Protein AF-A0A1D9P442-F1 (afdb_monomer)

pLDDT: mean 90.88, std 11.02, range [37.25, 98.62]

Sequence (278 aa):
MISTGAEDDERIRKHVDSRKDLGFDTIELKYRIEDLVDVIRKDENPPAFLVDSLTALLANEMFKVDESGNFYVEHEAAIRVREGLTSLIDECNKSGASIVFVSDGIYSDSIIYGEETIEYQRGLAKLEQLISKRADEVMEMTAGVKGNTEPLVDGGQAVNKILIFGGAFQGKRAFAKSEFNIEDKEIYSFTADDTEVPAGYRAYEHAERLVRNILSAEESFNLLKEAEIVIVDDITCGIVPMDATDRKAREETGRLMQMLGKDRSIYRVFCGEGVKIK

Foldseek 3Di:
DDDPDDVVVVVVVVVVVVCPPVPDDDDDDQEQLLVCLVVQVPDPAAEEEEAPALLRNLCSQAWDADPVRDTDGDLCSLVSVLVSVVNVLVSCVVSVHHYHYDDDQPFAALDDDDPSVVSSVLSSLVSLLSCVVSDPDDFDADPNDTDDPDADDDDDDDQQAAEEEEGPNLARVVCCCVVVVDDPVLEAEDDLPDQADDPDHQEYEQLLSNCLVVLALVSSCVRCVPRSYYYHRNNQPDDQDPDPSSNSSNVSSVVNCVSSVPRHFYWYGGSNDTDTPD

InterPro domains:
  IPR003203 Bifunctional adenosylcobalamin biosynthesis protein CobU/CobP [PF02283] (7-146)
  IPR003203 Bifunctional adenosylcobalamin biosynthesis protein CobU/CobP [PTHR34848] (6-146)
  IPR027417 P-loop containing nucleoside triphosphate hydrolase [G3DSA:3.40.50.300] (1-148)
  IPR027417 P-loop containing nucleoside triphosphate hydrolase [SSF52540] (5-145)

Nearest PDB structures (foldseek):
  7tm8-assembly1_A  TM=7.220E-01  e=3.033E-06  Klebsiella pneumoniae subsp. pneumoniae HS11286
  1c9k-assembly1_A  TM=6.929E-01  e=6.224E-05  Salmonella enterica subsp. enterica serovar Typhimurium
  1c9k-assembly1_C  TM=6.537E-01  e=7.409E-05  Salmonella enterica subsp. enterica serovar Typhimurium
  1cbu-assembly1_C  TM=6.721E-01  e=9.907E-05  Salmonella enterica subsp. enterica serovar Typhimurium
  1cbu-assembly1_B  TM=3.124E-01  e=1.353E-03  Salmonella enterica subsp. enterica serovar Typhimurium

Organism: NCBI:txid185008

Solvent-accessible surface area (backbone atoms only — not comparable to full-atom values): 15811 Å² total; per-residue (Å²): 118,81,66,90,45,74,69,44,48,52,51,50,48,54,54,54,62,73,41,71,85,72,83,65,89,85,79,94,72,53,59,68,67,36,63,53,42,62,55,59,73,70,46,94,59,63,53,77,46,78,46,84,36,54,55,44,36,50,46,48,49,24,57,41,62,52,100,86,68,49,76,47,75,40,86,60,28,51,59,53,52,45,53,22,48,50,53,30,53,53,47,24,71,72,61,64,30,48,78,43,81,38,70,75,92,85,36,21,35,56,70,88,69,56,70,71,56,50,49,47,52,46,33,50,29,50,45,42,30,55,46,45,78,71,46,97,73,70,77,53,76,53,98,92,38,80,45,92,61,75,68,79,75,92,81,79,76,93,65,82,26,39,37,38,34,25,35,54,68,17,34,58,68,61,41,48,29,68,77,66,73,50,55,75,88,33,47,42,72,54,44,89,82,36,79,75,77,80,83,91,46,49,29,40,29,40,47,46,34,36,23,52,63,64,61,33,27,68,62,49,38,71,67,47,69,81,45,35,31,39,31,33,53,37,32,69,79,45,67,83,50,90,49,69,66,48,40,46,19,32,52,27,36,52,48,28,52,58,60,57,53,72,81,25,38,30,30,43,22,53,44,44,46,69,38,76,80,80

Secondary structure (DSSP, 8-state):
----SHHHHHHHHHHHHTTTTTTPPP----S-GGGHHHHHHH-SS--EEEEE-HHHHHHHHHEEE-TTS-EEE-TTHHHHHHHHHHHHHHHHHHHT-EEEEE------------HHHHHHHHHHHHHHHHHHTT-S----EETTEE----PPPS-S---S-EEEEESTTSSHHHHHHHHHT--GGGEEE--TT--S--SS-SEEE-HHHHHHHH--HHHHHHHHTT-SEEEEE--SSSPPPSSHHHHHHHHHHHHHHHHHTTTSEEEEEETTEEEE--

Radius of gyration: 21.14 Å; Cα contacts (8 Å, |Δi|>4): 419; chains: 1; bounding box: 55×59×53 Å

Mean predicted aligned error: 5.76 Å

Structure (mmCIF, N/CA/C/O backbone):
data_AF-A0A1D9P442-F1
#
_entry.id   AF-A0A1D9P442-F1
#
loop_
_atom_site.group_PDB
_atom_site.id
_atom_site.type_symbol
_atom_site.label_atom_id
_atom_site.label_alt_id
_atom_site.label_comp_id
_atom_site.label_asym_id
_atom_site.label_entity_id
_atom_site.label_seq_id
_atom_site.pdbx_PDB_ins_code
_atom_site.Cartn_x
_atom_site.Cartn_y
_atom_site.Cartn_z
_atom_site.occupancy
_atom_site.B_iso_or_equiv
_atom_site.auth_seq_id
_atom_site.auth_comp_id
_atom_site.auth_asym_id
_atom_site.auth_atom_id
_atom_site.pdbx_PDB_model_num
ATOM 1 N N . MET A 1 1 ? -14.353 14.939 7.898 1.00 64.25 1 MET A N 1
ATOM 2 C CA . MET A 1 1 ? -13.507 15.913 7.161 1.00 64.25 1 MET A CA 1
ATOM 3 C C . MET A 1 1 ? -13.631 17.284 7.810 1.00 64.25 1 MET A C 1
ATOM 5 O O . MET A 1 1 ? -14.679 17.583 8.377 1.00 64.25 1 MET A O 1
ATOM 9 N N . ILE A 1 2 ? -12.582 18.102 7.772 1.00 72.88 2 ILE A N 1
ATOM 10 C CA . ILE A 1 2 ? -12.616 19.480 8.283 1.00 72.88 2 ILE A CA 1
ATOM 11 C C . ILE A 1 2 ? -12.858 20.429 7.124 1.00 72.88 2 ILE A C 1
ATOM 13 O O . ILE A 1 2 ? -12.201 20.316 6.098 1.00 72.88 2 ILE A O 1
ATOM 17 N N . SER A 1 3 ? -13.810 21.343 7.299 1.00 75.12 3 SER A N 1
ATOM 18 C CA . SER A 1 3 ? -14.062 22.371 6.302 1.00 75.12 3 SER A CA 1
ATOM 19 C C . SER A 1 3 ? -12.912 23.362 6.235 1.00 75.12 3 SER A C 1
ATOM 21 O O . SER A 1 3 ? -12.506 23.911 7.261 1.00 75.12 3 SER A O 1
ATOM 23 N N . THR A 1 4 ? -12.418 23.601 5.024 1.00 73.25 4 THR A N 1
ATOM 24 C CA . THR A 1 4 ? -11.473 24.679 4.712 1.00 73.25 4 THR A CA 1
ATOM 25 C C . THR A 1 4 ? -12.129 25.818 3.925 1.00 73.25 4 THR A C 1
ATOM 27 O O . THR A 1 4 ? -11.471 26.798 3.577 1.00 73.25 4 THR A O 1
ATOM 30 N N . GLY A 1 5 ? -13.442 25.735 3.676 1.00 76.44 5 GLY A N 1
ATOM 31 C CA . GLY A 1 5 ? -14.198 26.753 2.958 1.00 76.44 5 GLY A CA 1
ATOM 32 C C . GLY A 1 5 ? -15.588 26.287 2.527 1.00 76.44 5 GLY A C 1
ATOM 33 O O . GLY A 1 5 ? -16.014 25.166 2.792 1.00 76.44 5 GLY A O 1
ATOM 34 N N . ALA A 1 6 ? -16.289 27.156 1.797 1.00 78.94 6 ALA A N 1
ATOM 35 C CA . ALA A 1 6 ? -17.699 26.961 1.449 1.00 78.94 6 ALA A CA 1
ATOM 36 C C . ALA A 1 6 ? -17.986 25.687 0.626 1.00 78.94 6 ALA A C 1
ATOM 38 O O . ALA A 1 6 ? -19.079 25.129 0.713 1.00 78.94 6 ALA A O 1
ATOM 39 N N . GLU A 1 7 ? -17.024 25.221 -0.177 1.00 75.94 7 GLU A N 1
ATOM 40 C CA . GLU A 1 7 ? -17.155 23.964 -0.923 1.00 75.94 7 GLU A CA 1
ATOM 41 C C . GLU A 1 7 ? -17.162 22.749 0.015 1.00 75.94 7 GLU A C 1
ATOM 43 O O . GLU A 1 7 ? -18.015 21.868 -0.118 1.00 75.94 7 GLU A O 1
ATOM 48 N N . ASP A 1 8 ? -16.262 22.729 1.002 1.00 77.88 8 ASP A N 1
ATOM 49 C CA . ASP A 1 8 ? -16.217 21.667 2.002 1.00 77.88 8 ASP A CA 1
ATOM 50 C C . ASP A 1 8 ? -17.452 21.692 2.901 1.00 77.88 8 ASP A C 1
ATOM 52 O O . ASP A 1 8 ? -17.997 20.630 3.193 1.00 77.88 8 ASP A O 1
ATOM 56 N N . ASP A 1 9 ? -17.935 22.878 3.287 1.00 81.00 9 ASP A N 1
ATOM 57 C CA . ASP A 1 9 ? -19.168 23.030 4.071 1.00 81.00 9 ASP A CA 1
ATOM 58 C C . ASP A 1 9 ? -20.368 22.398 3.356 1.00 81.00 9 ASP A C 1
ATOM 60 O O . ASP A 1 9 ? -21.124 21.622 3.945 1.00 81.00 9 ASP A O 1
ATOM 64 N N . GLU A 1 10 ? -20.533 22.688 2.064 1.00 81.19 10 GLU A N 1
ATOM 65 C CA . GLU A 1 10 ? -21.627 22.141 1.262 1.00 81.19 10 GLU A CA 1
ATOM 66 C C . GLU A 1 10 ? -21.474 20.630 1.045 1.00 81.19 10 GLU A C 1
ATOM 68 O O . GLU A 1 10 ? -22.466 19.893 1.058 1.00 81.19 10 GLU A O 1
ATOM 73 N N . ARG A 1 11 ? -20.238 20.146 0.879 1.00 76.38 11 ARG A N 1
ATOM 74 C CA . ARG A 1 11 ? -19.942 18.711 0.792 1.00 76.38 11 ARG A CA 1
ATOM 75 C C . ARG A 1 11 ? -20.285 17.994 2.097 1.00 76.38 11 ARG A C 1
ATOM 77 O O . ARG A 1 11 ? -20.968 16.972 2.046 1.00 76.38 11 ARG A O 1
ATOM 84 N N . ILE A 1 12 ? -19.880 18.541 3.244 1.00 78.50 12 ILE A N 1
ATOM 85 C CA . ILE A 1 12 ? -20.203 18.006 4.574 1.00 78.50 12 ILE A CA 1
ATOM 86 C C . ILE A 1 12 ? -21.718 17.993 4.771 1.00 78.50 12 ILE A C 1
ATOM 88 O O . ILE A 1 12 ? -22.274 16.960 5.138 1.00 78.50 12 ILE A O 1
ATOM 92 N N . ARG A 1 13 ? -22.409 19.094 4.452 1.00 82.12 13 ARG A N 1
ATOM 93 C CA . ARG A 1 13 ? -23.868 19.188 4.586 1.00 82.12 13 ARG A CA 1
ATOM 94 C C . ARG A 1 13 ? -24.586 18.123 3.763 1.00 82.12 13 ARG A C 1
ATOM 96 O O . ARG A 1 13 ? -25.410 17.398 4.308 1.00 82.12 13 ARG A O 1
ATOM 103 N N . LYS A 1 14 ? -24.249 17.982 2.476 1.00 81.94 14 LYS A N 1
ATOM 104 C CA . LYS A 1 14 ? -24.822 16.935 1.609 1.00 81.94 14 LYS A CA 1
ATOM 105 C C . LYS A 1 14 ? -24.568 15.535 2.156 1.00 81.94 14 LYS A C 1
ATOM 107 O O . LYS A 1 14 ? -25.445 14.680 2.079 1.00 81.94 14 LYS A O 1
ATOM 112 N N . HIS A 1 15 ? -23.376 15.305 2.695 1.00 78.00 15 HIS A N 1
ATOM 113 C CA . HIS A 1 15 ? -22.998 14.016 3.250 1.00 78.00 15 HIS A CA 1
ATOM 114 C C . HIS A 1 15 ? -23.797 13.684 4.520 1.00 78.00 15 HIS A C 1
ATOM 116 O O . HIS A 1 15 ? -24.345 12.588 4.622 1.00 78.00 15 HIS A O 1
ATOM 122 N N . VAL A 1 16 ? -23.971 14.649 5.428 1.00 76.56 16 VAL A N 1
ATOM 123 C CA . VAL A 1 16 ? -24.838 14.513 6.611 1.00 76.56 16 VAL A CA 1
ATOM 124 C C . VAL A 1 16 ? -26.302 14.311 6.201 1.00 76.56 16 VAL A C 1
ATOM 126 O O . VAL A 1 16 ? -26.948 13.379 6.679 1.00 76.56 16 VAL A O 1
ATOM 129 N N . ASP A 1 17 ? -26.813 15.115 5.264 1.00 81.44 17 ASP A N 1
ATOM 130 C CA . ASP A 1 17 ? -28.193 15.010 4.771 1.00 81.44 17 ASP A CA 1
ATOM 131 C C . ASP A 1 17 ? -28.470 13.629 4.153 1.00 81.44 17 ASP A C 1
ATOM 133 O O . ASP A 1 17 ? -29.533 13.052 4.383 1.00 81.44 17 ASP A O 1
ATOM 137 N N . SER A 1 18 ? -27.500 13.055 3.430 1.00 79.25 18 SER A N 1
ATOM 138 C CA . SER A 1 18 ? -27.631 11.728 2.810 1.00 79.25 18 SER A CA 1
ATOM 139 C C . SER A 1 18 ? -27.751 10.569 3.809 1.00 79.25 18 SER A C 1
ATOM 141 O O . SER A 1 18 ? -28.165 9.476 3.425 1.00 79.25 18 SER A O 1
ATOM 143 N N . ARG A 1 19 ? -27.421 10.802 5.087 1.00 78.81 19 ARG A N 1
ATOM 144 C CA . ARG A 1 19 ? -27.433 9.793 6.158 1.00 78.81 19 ARG A CA 1
ATOM 145 C C . ARG A 1 19 ? -28.664 9.869 7.064 1.00 78.81 19 ARG A C 1
ATOM 147 O O . ARG A 1 19 ? -28.921 8.922 7.803 1.00 78.81 19 ARG A O 1
ATOM 154 N N . LYS A 1 20 ? -29.441 10.957 6.991 1.00 73.94 20 LYS A N 1
ATOM 155 C CA . LYS A 1 20 ? -30.521 11.289 7.939 1.00 73.94 20 LYS A CA 1
ATOM 156 C C . LYS A 1 20 ? -31.581 10.193 8.110 1.00 73.94 20 LYS A C 1
ATOM 158 O O . LYS A 1 20 ? -32.095 10.022 9.209 1.00 73.94 20 LYS A O 1
ATOM 163 N N . ASP A 1 21 ? -31.859 9.435 7.052 1.00 80.44 21 ASP A N 1
ATOM 164 C CA . ASP A 1 21 ? -32.903 8.402 7.039 1.00 80.44 21 ASP A CA 1
ATOM 165 C C . ASP A 1 21 ? -32.338 6.966 6.988 1.00 80.44 21 ASP A C 1
ATOM 167 O O . ASP A 1 21 ? -33.077 6.015 6.742 1.00 80.44 21 ASP A O 1
ATOM 171 N N . LEU A 1 22 ? -31.030 6.786 7.223 1.00 80.81 22 LEU A N 1
ATOM 172 C CA . LEU A 1 22 ? -30.373 5.469 7.191 1.00 80.81 22 LEU A CA 1
ATOM 173 C C . LEU A 1 22 ? -30.400 4.727 8.538 1.00 80.81 22 LEU A C 1
ATOM 175 O O . LEU A 1 22 ? -29.943 3.591 8.614 1.00 80.81 22 LEU A O 1
ATOM 179 N N . GLY A 1 23 ? -30.939 5.348 9.592 1.00 82.69 23 GLY A N 1
ATOM 180 C CA . GLY A 1 23 ? -31.045 4.734 10.921 1.00 82.69 23 GLY A CA 1
ATOM 181 C C . GLY A 1 23 ? -29.730 4.674 11.706 1.00 82.69 23 GLY A C 1
ATOM 182 O O . GLY A 1 23 ? -29.643 3.907 12.660 1.00 82.69 23 GLY A O 1
ATOM 183 N N . PHE A 1 24 ? -28.724 5.467 11.320 1.00 83.00 24 PHE A N 1
ATOM 184 C CA . PHE A 1 24 ? -27.467 5.613 12.057 1.00 83.00 24 PHE A CA 1
ATOM 185 C C . PHE A 1 24 ? -27.468 6.877 12.918 1.00 83.00 24 PHE A C 1
ATOM 187 O O . PHE A 1 24 ? -27.823 7.956 12.438 1.00 83.00 24 PHE A O 1
ATOM 194 N N . ASP A 1 25 ? -26.954 6.765 14.141 1.00 85.94 25 ASP A N 1
ATOM 195 C CA . ASP A 1 25 ? -26.491 7.926 14.897 1.00 85.94 25 ASP A CA 1
ATOM 196 C C . ASP A 1 25 ? -25.122 8.364 14.363 1.00 85.94 25 ASP A C 1
ATOM 198 O O . ASP A 1 25 ? -24.215 7.553 14.174 1.00 85.94 25 ASP A O 1
ATOM 202 N N . THR A 1 26 ? -24.964 9.660 14.082 1.00 85.12 26 THR A N 1
ATOM 203 C CA . THR A 1 26 ? -23.720 10.206 13.519 1.00 85.12 26 THR A CA 1
ATOM 204 C C . THR A 1 26 ? -22.878 10.865 14.607 1.00 85.12 26 THR A C 1
ATOM 206 O O . THR A 1 26 ? -23.342 11.777 15.291 1.00 85.12 26 THR A O 1
ATOM 209 N N . ILE A 1 27 ? -21.615 10.445 14.715 1.00 86.38 27 ILE A N 1
ATOM 210 C CA . ILE A 1 27 ? -20.596 11.074 15.561 1.00 86.38 27 ILE A CA 1
ATOM 211 C C . ILE A 1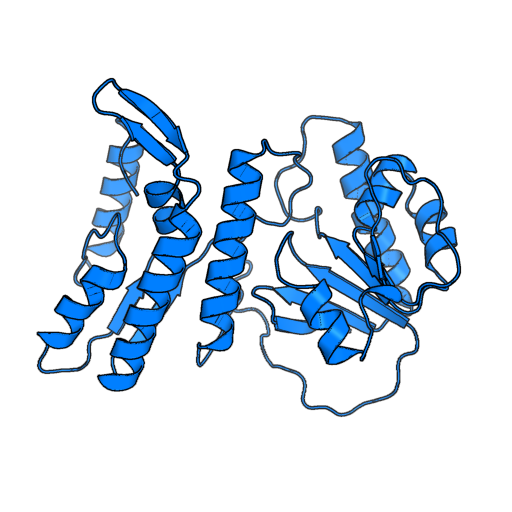 27 ? -19.545 11.706 14.645 1.00 86.38 27 ILE A C 1
ATOM 213 O O . ILE A 1 27 ? -18.811 11.009 13.948 1.00 86.38 27 ILE A O 1
ATOM 217 N N . GLU A 1 28 ? -19.457 13.035 14.650 1.00 86.88 28 GLU A N 1
ATOM 218 C CA . GLU A 1 28 ? -18.434 13.765 13.896 1.00 86.88 28 GLU A CA 1
ATOM 219 C C . GLU A 1 28 ? -17.105 13.762 14.660 1.00 86.88 28 GLU A C 1
ATOM 221 O O . GLU A 1 28 ? -16.840 14.635 15.491 1.00 86.88 28 GLU A O 1
ATOM 226 N N . LEU A 1 29 ? -16.259 12.774 14.367 1.00 88.94 29 LEU A N 1
ATOM 227 C CA . LEU A 1 29 ? -14.933 12.634 14.960 1.00 88.94 29 LEU A CA 1
ATOM 228 C C . LEU A 1 29 ? -13.842 12.967 13.936 1.00 88.94 29 LEU A C 1
ATOM 230 O O . LEU A 1 29 ? -13.600 12.233 12.981 1.00 88.94 29 LEU A O 1
ATOM 234 N N . LYS A 1 30 ? -13.180 14.108 14.131 1.00 90.06 30 LYS A N 1
ATOM 235 C CA . LYS A 1 30 ? -12.171 14.633 13.192 1.00 90.06 30 LYS A CA 1
ATOM 236 C C . LYS A 1 30 ? -10.751 14.167 13.496 1.00 90.06 30 LYS A C 1
ATOM 238 O O . LYS A 1 30 ? -9.937 14.094 12.579 1.00 90.06 30 LYS A O 1
ATOM 243 N N . TYR A 1 31 ? -10.481 13.906 14.768 1.00 94.00 31 TYR A N 1
ATOM 244 C CA . TYR A 1 31 ? -9.174 13.620 15.345 1.00 94.00 31 TYR A CA 1
ATOM 245 C C . TYR A 1 31 ? -9.343 12.581 16.449 1.00 94.00 31 TYR A C 1
ATOM 247 O O . TYR A 1 31 ? -10.466 12.379 16.911 1.00 94.00 31 TYR A O 1
ATOM 255 N N . ARG A 1 32 ? -8.231 12.016 16.920 1.00 95.81 32 ARG A N 1
ATOM 256 C CA . ARG A 1 32 ? -8.156 11.213 18.144 1.00 95.81 32 ARG A CA 1
ATOM 257 C C . ARG A 1 32 ? -9.175 10.084 18.148 1.00 95.81 32 ARG A C 1
ATOM 259 O O . ARG A 1 32 ? -10.115 10.053 18.936 1.00 95.81 32 ARG A O 1
ATOM 266 N N . ILE A 1 33 ? -8.986 9.151 17.220 1.00 96.06 33 ILE A N 1
ATOM 267 C CA . ILE A 1 33 ? -9.860 7.987 17.035 1.00 96.06 33 ILE A CA 1
ATOM 268 C C . ILE A 1 33 ? -10.050 7.169 18.324 1.00 96.06 33 ILE A C 1
ATOM 270 O O . ILE A 1 33 ? -11.086 6.531 18.506 1.00 96.06 33 ILE A O 1
ATOM 274 N N . GLU A 1 34 ? -9.091 7.235 19.250 1.00 95.56 34 GLU A N 1
ATOM 275 C CA . GLU A 1 34 ? -9.181 6.631 20.576 1.00 95.56 34 GLU A CA 1
ATOM 276 C C . GLU A 1 34 ? -10.291 7.209 21.463 1.00 95.56 34 GLU A C 1
ATOM 278 O O . GLU A 1 34 ? -10.718 6.531 22.392 1.00 95.56 34 GLU A O 1
ATOM 283 N N . ASP A 1 35 ? -10.819 8.402 21.180 1.00 94.88 35 ASP A N 1
ATOM 284 C CA . ASP A 1 35 ? -11.922 8.981 21.956 1.00 94.88 35 ASP A CA 1
ATOM 285 C C . ASP A 1 35 ? -13.223 8.144 21.812 1.00 94.88 35 ASP A C 1
ATOM 287 O O . ASP A 1 35 ? -14.104 8.209 22.673 1.00 94.88 35 ASP A O 1
ATOM 291 N N . LEU A 1 36 ? -13.330 7.272 20.793 1.00 93.38 36 LEU A N 1
ATOM 292 C CA . LEU A 1 36 ? -14.415 6.281 20.682 1.00 93.38 36 LEU A CA 1
ATOM 293 C C . LEU A 1 36 ? -14.354 5.179 21.751 1.00 93.38 36 LEU A C 1
ATOM 295 O O . LEU A 1 36 ? -15.379 4.565 22.046 1.00 93.38 36 LEU A O 1
ATOM 299 N N . VAL A 1 37 ? -13.198 4.946 22.379 1.00 94.88 37 VAL A N 1
ATOM 300 C CA . VAL A 1 37 ? -13.058 3.974 23.480 1.00 94.88 37 VAL A CA 1
ATOM 301 C C . VAL A 1 37 ? -13.987 4.339 24.638 1.00 94.88 37 VAL A C 1
ATOM 303 O O . VAL A 1 37 ? -14.656 3.474 25.205 1.00 94.88 37 VAL A O 1
ATOM 306 N N . ASP A 1 38 ? -14.079 5.626 24.971 1.00 91.94 38 ASP A N 1
ATOM 307 C CA . ASP A 1 38 ? -14.954 6.095 26.045 1.00 91.94 38 ASP A CA 1
ATOM 308 C C . ASP A 1 38 ? -16.435 6.038 25.662 1.00 91.94 38 ASP A C 1
ATOM 310 O O . ASP A 1 38 ? -17.284 5.937 26.549 1.00 91.94 38 ASP A O 1
ATOM 314 N N . VAL A 1 39 ? -16.756 6.091 24.365 1.00 90.50 39 VAL A N 1
ATOM 315 C CA . VAL A 1 39 ? -18.120 5.869 23.865 1.00 90.50 39 VAL A CA 1
ATOM 316 C C . VAL A 1 39 ? -18.508 4.406 24.071 1.00 90.50 39 VAL A C 1
ATOM 318 O O . VAL A 1 39 ? -19.531 4.145 24.696 1.00 90.50 39 VAL A O 1
ATOM 321 N N . ILE A 1 40 ? -17.652 3.463 23.656 1.00 91.44 40 ILE A N 1
ATOM 322 C CA . ILE A 1 40 ? -17.873 2.018 23.843 1.00 91.44 40 ILE A CA 1
ATOM 323 C C . ILE A 1 40 ? -18.096 1.675 25.317 1.00 91.44 40 ILE A C 1
ATOM 325 O O . ILE A 1 40 ? -19.026 0.954 25.658 1.00 91.44 40 ILE A O 1
ATOM 329 N N . ARG A 1 41 ? -17.263 2.216 26.212 1.00 91.94 41 ARG A N 1
ATOM 330 C CA . ARG A 1 41 ? -17.323 1.908 27.652 1.00 91.94 41 ARG A CA 1
ATOM 331 C C . ARG A 1 41 ? -18.581 2.402 28.358 1.00 91.94 41 ARG A C 1
ATOM 333 O O . ARG A 1 41 ? -18.856 1.947 29.467 1.00 91.94 41 ARG A O 1
ATOM 340 N N . LYS A 1 42 ? -19.279 3.383 27.785 1.00 88.75 42 LYS A N 1
ATOM 341 C CA . LYS A 1 42 ? -20.496 3.963 28.369 1.00 88.75 42 LYS A CA 1
ATOM 342 C C . LYS A 1 42 ? -21.763 3.252 27.916 1.00 88.75 42 LYS A C 1
ATOM 344 O O . LYS A 1 42 ? -22.806 3.502 28.515 1.00 88.75 42 LYS A O 1
ATOM 349 N N . ASP A 1 43 ? -21.684 2.422 26.883 1.00 84.00 43 ASP A N 1
ATOM 350 C CA . ASP A 1 43 ? -22.843 1.707 26.371 1.00 84.00 43 ASP A CA 1
ATOM 351 C C . ASP A 1 43 ? -23.073 0.410 27.157 1.00 84.00 43 ASP A C 1
ATOM 353 O O . ASP A 1 43 ? -22.140 -0.334 27.465 1.00 84.00 43 ASP A O 1
ATOM 357 N N . GLU A 1 44 ? -24.330 0.150 27.507 1.00 79.31 44 GLU A N 1
ATOM 358 C CA . GLU A 1 44 ? -24.728 -1.093 28.170 1.00 79.31 44 GLU A CA 1
ATOM 359 C C . GLU A 1 44 ? -24.808 -2.256 27.169 1.00 79.31 44 GLU A C 1
ATOM 361 O O . GLU A 1 44 ? -24.674 -3.415 27.569 1.00 79.31 44 GLU A O 1
ATOM 366 N N . ASN A 1 45 ? -24.997 -1.958 25.876 1.00 84.31 45 ASN A N 1
ATOM 367 C CA . ASN A 1 45 ? -25.007 -2.938 24.795 1.00 84.31 45 ASN A CA 1
ATOM 368 C C . ASN A 1 45 ? -23.835 -2.678 23.838 1.00 84.31 45 ASN A C 1
ATOM 370 O O . ASN A 1 45 ? -23.581 -1.524 23.506 1.00 84.31 45 ASN A O 1
ATOM 374 N N . PRO A 1 46 ? -23.136 -3.714 23.340 1.00 82.50 46 PRO A N 1
ATOM 375 C CA . PRO A 1 46 ? -22.011 -3.503 22.436 1.00 82.50 46 PRO A CA 1
ATOM 376 C C . PRO A 1 46 ? -22.454 -2.789 21.143 1.00 82.50 46 PRO A C 1
ATOM 378 O O . PRO A 1 46 ? -23.270 -3.345 20.399 1.00 82.50 46 PRO A O 1
ATOM 381 N N . PRO A 1 47 ? -21.949 -1.575 20.855 1.00 87.12 47 PRO A N 1
ATOM 382 C CA . PRO A 1 47 ? -22.348 -0.819 19.672 1.00 87.12 47 PRO A CA 1
ATOM 383 C C . PRO A 1 47 ? -21.713 -1.380 18.391 1.00 87.12 47 PRO A C 1
ATOM 385 O O . PRO A 1 47 ? -20.758 -2.161 18.425 1.00 87.12 47 PRO A O 1
ATOM 388 N N . ALA A 1 48 ? -22.220 -0.932 17.241 1.00 91.38 48 ALA A N 1
ATOM 389 C CA . ALA A 1 48 ? -21.595 -1.143 15.940 1.00 91.38 48 ALA A CA 1
ATOM 390 C C . ALA A 1 48 ? -21.185 0.204 15.328 1.00 91.38 48 ALA A C 1
ATOM 392 O O . ALA A 1 48 ? -22.014 1.107 15.214 1.00 91.38 48 ALA A O 1
ATOM 393 N N . PHE A 1 49 ? -19.923 0.333 14.913 1.00 93.00 49 PHE A N 1
ATOM 394 C CA . PHE A 1 49 ? -19.389 1.543 14.287 1.00 93.00 49 PHE A CA 1
ATOM 395 C C . PHE A 1 49 ? -19.062 1.337 12.812 1.00 93.00 49 PHE A C 1
ATOM 397 O O . PHE A 1 49 ? -18.512 0.311 12.414 1.00 93.00 49 PHE A O 1
ATOM 404 N N . LEU A 1 50 ? -19.315 2.380 12.025 1.00 93.75 50 LEU A N 1
ATOM 405 C CA . LEU A 1 50 ? -18.778 2.557 10.683 1.00 93.75 50 LEU A CA 1
ATOM 406 C C . LEU A 1 50 ? -17.878 3.796 10.690 1.00 93.75 50 LEU A C 1
ATOM 408 O O . LEU A 1 50 ? -18.365 4.921 10.790 1.00 93.75 50 LEU A O 1
ATOM 412 N N . VAL A 1 51 ? -16.567 3.588 10.606 1.00 94.50 51 VAL A N 1
ATOM 413 C CA . VAL A 1 51 ? -15.572 4.662 10.543 1.00 94.50 51 VAL A CA 1
ATOM 414 C C . VAL A 1 51 ? -15.327 5.018 9.080 1.00 94.50 51 VAL A C 1
ATOM 416 O O . VAL A 1 51 ? -14.647 4.292 8.356 1.00 94.50 51 VAL A O 1
ATOM 419 N N . ASP A 1 52 ? -15.881 6.154 8.664 1.00 91.94 52 ASP A N 1
ATOM 420 C CA . ASP A 1 52 ? -15.797 6.696 7.306 1.00 91.94 52 ASP A CA 1
ATOM 421 C C . ASP A 1 52 ? -15.154 8.102 7.341 1.00 91.94 52 ASP A C 1
ATOM 423 O O . ASP A 1 52 ? -15.795 9.073 7.750 1.00 91.94 52 ASP A O 1
ATOM 427 N N . SER A 1 53 ? -13.867 8.263 7.008 1.00 94.44 53 SER A N 1
ATOM 428 C CA . SER A 1 53 ? -12.903 7.253 6.524 1.00 94.44 53 SER A CA 1
ATOM 429 C C . SER A 1 53 ? -11.522 7.401 7.171 1.00 94.44 53 SER A C 1
ATOM 431 O O . SER A 1 53 ? -11.187 8.453 7.726 1.00 94.44 53 SER A O 1
ATOM 433 N N . LEU A 1 54 ? -10.685 6.362 7.073 1.00 97.31 54 LEU A N 1
ATOM 434 C CA . LEU A 1 54 ? -9.278 6.403 7.501 1.00 97.31 54 LEU A CA 1
ATOM 435 C C . LEU A 1 54 ? -8.474 7.459 6.738 1.00 97.31 54 LEU A C 1
ATOM 437 O O . LEU A 1 54 ? -7.632 8.139 7.322 1.00 97.31 54 LEU A O 1
ATOM 441 N N . THR A 1 55 ? -8.769 7.619 5.450 1.00 96.00 55 THR A N 1
ATOM 442 C CA . THR A 1 55 ? -8.192 8.635 4.566 1.00 96.00 55 THR A CA 1
ATOM 443 C C . THR A 1 55 ? -8.460 10.030 5.139 1.00 96.00 55 THR A C 1
ATOM 445 O O . THR A 1 55 ? -7.535 10.799 5.398 1.00 96.00 55 THR A O 1
ATOM 448 N N . ALA A 1 56 ? -9.719 10.339 5.464 1.00 95.00 56 ALA A N 1
ATOM 449 C CA . ALA A 1 56 ? -10.069 11.620 6.071 1.00 95.00 56 ALA A CA 1
ATOM 450 C C . ALA A 1 56 ? -9.495 11.785 7.489 1.00 95.00 56 ALA A C 1
ATOM 452 O O . ALA A 1 56 ? -9.082 12.888 7.847 1.00 95.00 56 ALA A O 1
ATOM 453 N N . LEU A 1 57 ? -9.472 10.720 8.296 1.00 97.31 57 LEU A N 1
ATOM 454 C CA . LEU A 1 57 ? -8.918 10.743 9.651 1.00 97.31 57 LEU A CA 1
ATOM 455 C C . LEU A 1 57 ? -7.429 11.104 9.632 1.00 97.31 57 LEU A C 1
ATOM 457 O O . LEU A 1 57 ? -7.022 12.061 10.291 1.00 97.31 57 LEU A O 1
ATOM 461 N N . LEU A 1 58 ? -6.622 10.376 8.856 1.00 98.12 58 LEU A N 1
ATOM 462 C CA . LEU A 1 58 ? -5.187 10.629 8.796 1.00 98.12 58 LEU A CA 1
ATOM 463 C C . LEU A 1 58 ? -4.883 11.987 8.157 1.00 98.12 58 LEU A C 1
ATOM 465 O O . LEU A 1 58 ? -3.995 12.685 8.639 1.00 98.12 58 LEU A O 1
ATOM 469 N N . ALA A 1 59 ? -5.632 12.394 7.127 1.00 96.62 59 ALA A N 1
ATOM 470 C CA . ALA A 1 59 ? -5.444 13.700 6.504 1.00 96.62 59 ALA A CA 1
ATOM 471 C C . ALA A 1 59 ? -5.659 14.839 7.510 1.00 96.62 59 ALA A C 1
ATOM 473 O O . ALA A 1 59 ? -4.824 15.736 7.592 1.00 96.62 59 ALA A O 1
ATOM 474 N N . ASN A 1 60 ? -6.722 14.776 8.324 1.00 95.81 60 ASN A N 1
ATOM 475 C CA . ASN A 1 60 ? -6.949 15.776 9.370 1.00 95.81 60 ASN A CA 1
ATOM 476 C C . ASN A 1 60 ? -5.807 15.761 10.399 1.00 95.81 60 ASN A C 1
ATOM 478 O O . ASN A 1 60 ? -5.376 16.809 10.874 1.00 95.81 60 ASN A O 1
ATOM 482 N N . GLU A 1 61 ? -5.321 14.582 10.785 1.00 97.44 61 GLU A N 1
ATOM 483 C CA . GLU A 1 61 ? -4.276 14.471 11.804 1.00 97.44 61 GLU A CA 1
ATOM 484 C C . GLU A 1 61 ? -2.907 14.947 11.334 1.00 97.44 61 GLU A C 1
ATOM 486 O O . GLU A 1 61 ? -2.140 15.466 12.146 1.00 97.44 61 GLU A O 1
ATOM 491 N N . MET A 1 62 ? -2.623 14.797 10.044 1.00 97.62 62 MET A N 1
ATOM 492 C CA . MET A 1 62 ? -1.339 15.120 9.442 1.00 97.62 62 MET A CA 1
ATOM 493 C C . MET A 1 62 ? -1.269 16.556 8.921 1.00 97.62 62 MET A C 1
ATOM 495 O O . MET A 1 62 ? -0.268 17.227 9.144 1.00 97.62 62 MET A O 1
ATOM 499 N N . PHE A 1 63 ? -2.304 17.047 8.241 1.00 95.62 63 PHE A N 1
ATOM 500 C CA . PHE A 1 63 ? -2.295 18.377 7.630 1.00 95.62 63 PHE A CA 1
ATOM 501 C C . PHE A 1 63 ? -3.037 19.366 8.525 1.00 95.62 63 PHE A C 1
ATOM 503 O O . PHE A 1 63 ? -4.268 19.364 8.598 1.00 95.62 63 PHE A O 1
ATOM 510 N N . LYS A 1 64 ? -2.280 20.210 9.227 1.00 93.44 64 LYS A N 1
ATOM 511 C CA . LYS A 1 64 ? -2.805 21.140 10.232 1.00 93.44 64 LYS A CA 1
ATOM 512 C C . LYS A 1 64 ? -2.584 22.585 9.805 1.00 93.44 64 LYS A C 1
ATOM 514 O O . LYS A 1 64 ? -1.788 22.891 8.919 1.00 93.44 64 LYS A O 1
ATOM 519 N N . VAL A 1 65 ? -3.308 23.470 10.479 1.00 91.06 65 VAL A N 1
ATOM 520 C CA . VAL A 1 65 ? -3.176 24.918 10.356 1.00 91.06 65 VAL A CA 1
ATOM 521 C C . VAL A 1 65 ? -2.894 25.469 11.749 1.00 91.06 65 VAL A C 1
ATOM 523 O O . VAL A 1 65 ? -3.599 25.117 12.697 1.00 91.06 65 VAL A O 1
ATOM 526 N N . ASP A 1 66 ? -1.844 26.275 11.886 1.00 91.31 66 ASP A N 1
ATOM 527 C CA . ASP A 1 66 ? -1.506 26.927 13.152 1.00 91.31 66 ASP A CA 1
ATOM 528 C C . ASP A 1 66 ? -2.469 28.090 13.478 1.00 91.31 66 ASP A C 1
ATOM 530 O O . ASP A 1 66 ? -3.326 28.471 12.679 1.00 91.31 66 ASP A O 1
ATOM 534 N N . GLU A 1 67 ? -2.329 28.694 14.662 1.00 91.38 67 GLU A N 1
ATOM 535 C CA . GLU A 1 67 ? -3.165 29.833 15.083 1.00 91.38 67 GLU A CA 1
ATOM 536 C C . GLU A 1 67 ? -3.041 31.060 14.159 1.00 91.38 67 GLU A C 1
ATOM 538 O O . GLU A 1 67 ? -3.917 31.925 14.151 1.00 91.38 67 GLU A O 1
ATOM 543 N N . SER A 1 68 ? -1.959 31.144 13.382 1.00 92.06 68 SER A N 1
ATOM 544 C CA . SER A 1 68 ? -1.695 32.217 12.420 1.00 92.06 68 SER A CA 1
ATOM 545 C C . SER A 1 68 ? -2.219 31.903 11.014 1.00 92.06 68 SER A C 1
ATOM 547 O O . SER A 1 68 ? -2.084 32.739 10.120 1.00 92.06 68 SER A O 1
ATOM 549 N N . GLY A 1 69 ? -2.834 30.737 10.803 1.00 90.44 69 GLY A N 1
ATOM 550 C CA . GLY A 1 69 ? -3.352 30.322 9.503 1.00 90.44 69 GLY A CA 1
ATOM 551 C C . GLY A 1 69 ? -2.316 29.655 8.593 1.00 90.44 69 GLY A C 1
ATOM 552 O O . GLY A 1 69 ? -2.612 29.437 7.418 1.00 90.44 69 GLY A O 1
ATOM 553 N N . ASN A 1 70 ? -1.118 29.330 9.087 1.00 92.12 70 ASN A N 1
ATOM 554 C CA . ASN A 1 70 ? -0.092 28.673 8.279 1.00 92.12 70 ASN A CA 1
ATOM 555 C C . ASN A 1 70 ? -0.278 27.158 8.287 1.00 92.12 70 ASN A C 1
ATOM 557 O O . ASN A 1 70 ? -0.453 26.543 9.340 1.00 92.12 70 ASN A O 1
ATOM 561 N N . PHE A 1 71 ? -0.176 26.555 7.105 1.00 92.81 71 PHE A N 1
ATOM 562 C CA . PHE A 1 71 ? -0.177 25.106 6.957 1.00 92.81 71 PHE A CA 1
ATOM 563 C C . PHE A 1 71 ? 1.129 24.500 7.457 1.00 92.81 71 PHE A C 1
ATOM 565 O O . PHE A 1 71 ? 2.213 25.007 7.160 1.00 92.81 71 PHE A O 1
ATOM 572 N N . TYR A 1 72 ? 1.018 23.379 8.158 1.00 94.50 72 TYR A N 1
ATOM 573 C CA . TYR A 1 72 ? 2.163 22.571 8.545 1.00 94.50 72 TYR A CA 1
ATOM 574 C C . TYR A 1 72 ? 1.799 21.083 8.592 1.00 94.50 72 TYR A C 1
ATOM 576 O O . TYR A 1 72 ? 0.623 20.709 8.660 1.00 94.50 72 TYR A O 1
ATOM 584 N N . VAL A 1 73 ? 2.827 20.236 8.524 1.00 96.56 73 VAL A N 1
ATOM 585 C CA . VAL A 1 73 ? 2.694 18.778 8.554 1.00 96.56 73 VAL A CA 1
ATOM 586 C C . VAL A 1 73 ? 3.067 18.246 9.932 1.00 96.56 73 VAL A C 1
ATOM 588 O O . VAL A 1 73 ? 4.146 18.511 10.457 1.00 96.56 73 VAL A O 1
ATOM 591 N N . GLU A 1 74 ? 2.166 17.469 10.513 1.00 97.31 74 GLU A N 1
ATOM 592 C CA . GLU A 1 74 ? 2.387 16.687 11.723 1.00 97.31 74 GLU A CA 1
ATOM 593 C C . GLU A 1 74 ? 2.984 15.322 11.364 1.00 97.31 74 GLU A C 1
ATOM 595 O O . GLU A 1 74 ? 2.261 14.343 11.178 1.00 97.31 74 GLU A O 1
ATOM 600 N N . HIS A 1 75 ? 4.312 15.239 11.292 1.00 97.06 75 HIS A N 1
ATOM 601 C CA . HIS A 1 75 ? 5.021 14.026 10.851 1.00 97.06 75 HIS A CA 1
ATOM 602 C C . HIS A 1 75 ? 4.760 12.784 11.733 1.00 97.06 75 HIS A C 1
ATOM 604 O O . HIS A 1 75 ? 4.774 11.642 11.279 1.00 97.06 75 HIS A O 1
ATOM 610 N N . GLU A 1 76 ? 4.424 12.988 13.010 1.00 97.25 76 GLU A N 1
ATOM 611 C CA . GLU A 1 76 ? 4.100 11.898 13.944 1.00 97.25 76 GLU A CA 1
ATOM 612 C C . GLU A 1 76 ? 2.612 11.493 13.917 1.00 97.25 76 GLU A C 1
ATOM 614 O O . GLU A 1 76 ? 2.190 10.597 14.655 1.00 97.25 76 GLU A O 1
ATOM 619 N N . ALA A 1 77 ? 1.786 12.122 13.072 1.00 98.06 77 ALA A N 1
ATOM 620 C CA . ALA A 1 77 ? 0.345 11.873 13.013 1.00 98.06 77 ALA A CA 1
ATOM 621 C C . ALA A 1 77 ? 0.011 10.401 12.752 1.00 98.06 77 ALA A C 1
ATOM 623 O O . ALA A 1 77 ? -0.792 9.814 13.475 1.00 98.06 77 ALA A O 1
ATOM 624 N N . ALA A 1 78 ? 0.663 9.774 11.770 1.00 98.19 78 ALA A N 1
ATOM 625 C CA . ALA A 1 78 ? 0.410 8.372 11.442 1.00 98.19 78 ALA A CA 1
ATOM 626 C C . ALA A 1 78 ? 0.735 7.429 12.613 1.00 98.19 78 ALA A C 1
ATOM 628 O O . ALA A 1 78 ? 0.046 6.429 12.809 1.00 98.19 78 ALA A O 1
ATOM 629 N N . ILE A 1 79 ? 1.756 7.743 13.415 1.00 98.25 79 ILE A N 1
ATOM 630 C CA . ILE A 1 79 ? 2.122 6.949 14.594 1.00 98.25 79 ILE A CA 1
ATOM 631 C C . ILE A 1 79 ? 1.051 7.088 15.678 1.00 98.25 79 ILE A C 1
ATOM 633 O O . ILE A 1 79 ? 0.569 6.067 16.170 1.00 98.25 79 ILE A O 1
ATOM 637 N N . ARG A 1 80 ? 0.609 8.316 15.977 1.00 98.25 80 ARG A N 1
ATOM 638 C CA . ARG A 1 80 ? -0.467 8.568 16.952 1.00 98.25 80 ARG A CA 1
ATOM 639 C C . ARG A 1 80 ? -1.779 7.900 16.543 1.00 98.25 80 ARG A C 1
ATOM 641 O O . ARG A 1 80 ? -2.394 7.205 17.347 1.00 98.25 80 ARG A O 1
ATOM 648 N N . VAL A 1 81 ? -2.180 8.030 15.276 1.00 98.56 81 VAL A N 1
ATOM 649 C CA . VAL A 1 81 ? -3.404 7.389 14.761 1.00 98.56 81 VAL A CA 1
ATOM 650 C C . VAL A 1 81 ? -3.307 5.869 14.870 1.00 98.56 81 VAL A C 1
ATOM 652 O O . VAL A 1 81 ? -4.271 5.219 15.263 1.00 98.56 81 VAL A O 1
ATOM 655 N N . ARG A 1 82 ? -2.141 5.284 14.585 1.00 98.50 82 ARG A N 1
ATOM 656 C CA . ARG A 1 82 ? -1.910 3.843 14.742 1.00 98.50 82 ARG A CA 1
ATOM 657 C C . ARG A 1 82 ? -2.106 3.377 16.191 1.00 98.50 82 ARG A C 1
ATOM 659 O O . ARG A 1 82 ? -2.697 2.320 16.414 1.00 98.50 82 ARG A O 1
ATOM 666 N N . GLU A 1 83 ? -1.615 4.136 17.167 1.00 98.44 83 GLU A N 1
ATOM 667 C CA . GLU A 1 83 ? -1.790 3.842 18.599 1.00 98.44 83 GLU A CA 1
ATOM 668 C C . GLU A 1 83 ? -3.257 3.960 19.026 1.00 98.44 83 GLU A C 1
ATOM 670 O O . GLU A 1 83 ? -3.776 3.087 19.731 1.00 98.44 83 GLU A O 1
ATOM 675 N N . GLY A 1 84 ? -3.950 4.987 18.529 1.00 98.31 84 GLY A N 1
ATOM 676 C CA . GLY A 1 84 ? -5.373 5.175 18.781 1.00 98.31 84 GLY A CA 1
ATOM 677 C C . GLY A 1 84 ? -6.234 4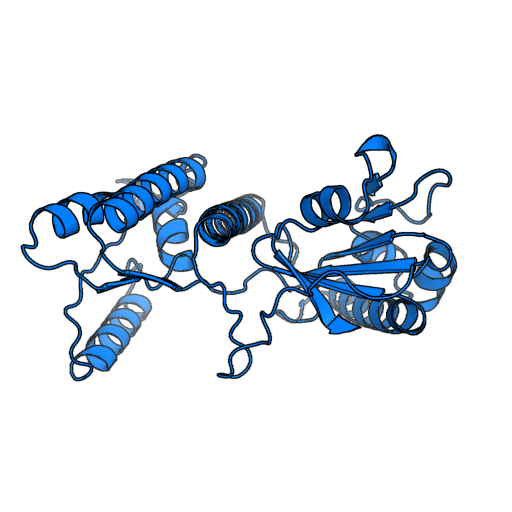.062 18.181 1.00 98.31 84 GLY A C 1
ATOM 678 O O . GLY A 1 84 ? -7.075 3.494 18.875 1.00 98.31 84 GLY A O 1
ATOM 679 N N . LEU A 1 85 ? -5.966 3.666 16.931 1.00 98.38 85 LEU A N 1
ATOM 680 C CA . LEU A 1 85 ? -6.615 2.521 16.281 1.00 98.38 85 LEU A CA 1
ATOM 681 C C . LEU A 1 85 ? -6.359 1.222 17.044 1.00 98.38 85 LEU A C 1
ATOM 683 O O . LEU A 1 85 ? -7.277 0.433 17.235 1.00 98.38 85 LEU A O 1
ATOM 687 N N . THR A 1 86 ? -5.129 1.005 17.516 1.00 98.38 86 THR A N 1
ATOM 688 C CA . THR A 1 86 ? -4.788 -0.179 18.321 1.00 98.38 86 THR A CA 1
ATOM 689 C C . THR A 1 86 ? -5.650 -0.242 19.580 1.00 98.38 86 THR A C 1
ATOM 691 O O . THR A 1 86 ? -6.286 -1.265 19.825 1.00 98.38 86 THR A O 1
ATOM 694 N N . SER A 1 87 ? -5.732 0.869 20.318 1.00 98.19 87 SER A N 1
ATOM 695 C CA . SER A 1 87 ? -6.541 0.977 21.538 1.00 98.19 87 SER A CA 1
ATOM 696 C C . SER A 1 87 ? -8.034 0.779 21.265 1.00 98.19 87 SER A C 1
ATOM 698 O O . SER A 1 87 ? -8.726 0.117 22.037 1.00 98.19 87 SER A O 1
ATOM 700 N N . LEU A 1 88 ? -8.534 1.323 20.152 1.00 97.50 88 LEU A N 1
ATOM 701 C CA . LEU A 1 88 ? -9.930 1.179 19.753 1.00 97.50 88 LEU A CA 1
ATOM 702 C C . LEU A 1 88 ? -10.280 -0.272 19.404 1.00 97.50 88 LEU A C 1
ATOM 704 O O . LEU A 1 88 ? -11.285 -0.788 19.888 1.00 97.50 88 LEU A O 1
ATOM 708 N N . ILE A 1 89 ? -9.446 -0.945 18.606 1.00 97.50 89 ILE A N 1
ATOM 709 C CA . ILE A 1 89 ? -9.662 -2.353 18.239 1.00 97.50 89 ILE A CA 1
ATOM 710 C C . ILE A 1 89 ? -9.561 -3.246 19.486 1.00 97.50 89 ILE A C 1
ATOM 712 O O . ILE A 1 89 ? -10.360 -4.167 19.643 1.00 97.50 89 ILE A O 1
ATOM 716 N N . ASP A 1 90 ? -8.630 -2.963 20.406 1.00 97.25 90 ASP A N 1
ATOM 717 C CA . ASP A 1 90 ? -8.533 -3.676 21.689 1.00 97.25 90 ASP A CA 1
ATOM 718 C C . ASP A 1 90 ? -9.829 -3.560 22.507 1.00 97.25 90 ASP A C 1
ATOM 720 O O . ASP A 1 90 ? -10.322 -4.562 23.034 1.00 97.25 90 ASP A O 1
ATOM 724 N N . GLU A 1 91 ? -10.409 -2.359 22.604 1.00 96.81 91 GLU A N 1
ATOM 725 C CA . GLU A 1 91 ? -11.666 -2.159 23.330 1.00 96.81 91 GLU A CA 1
ATOM 726 C C . GLU A 1 91 ? -12.854 -2.814 22.611 1.00 96.81 91 GLU A C 1
ATOM 728 O O . GLU A 1 91 ? -13.706 -3.400 23.280 1.00 96.81 91 GLU A O 1
ATOM 733 N N . CYS A 1 92 ? -12.901 -2.800 21.274 1.00 96.00 92 CYS A N 1
ATOM 734 C CA . CYS A 1 92 ? -13.932 -3.517 20.513 1.00 96.00 92 CYS A CA 1
ATOM 735 C C . CYS A 1 92 ? -13.889 -5.021 20.816 1.00 96.00 92 CYS A C 1
ATOM 737 O O . CYS A 1 92 ? -14.894 -5.600 21.230 1.00 96.00 92 CYS A O 1
ATOM 739 N N . ASN A 1 93 ? -12.700 -5.626 20.750 1.00 94.38 93 ASN A N 1
ATOM 740 C CA . ASN A 1 93 ? -12.500 -7.046 21.049 1.00 94.38 93 ASN A CA 1
ATOM 741 C C . ASN A 1 93 ? -12.896 -7.407 22.488 1.00 94.38 93 ASN A C 1
ATOM 743 O O . ASN A 1 93 ? -13.416 -8.492 22.743 1.00 94.38 93 ASN A O 1
ATOM 747 N N . LYS A 1 94 ? -12.644 -6.507 23.443 1.00 94.88 94 LYS A N 1
ATOM 748 C CA . LYS A 1 94 ? -12.971 -6.710 24.859 1.00 94.88 94 LYS A CA 1
ATOM 749 C C . LYS A 1 94 ? -14.467 -6.566 25.153 1.00 94.88 94 LYS A C 1
ATOM 751 O O . LYS A 1 94 ? -14.996 -7.313 25.973 1.00 94.88 94 LYS A O 1
ATOM 756 N N . SER A 1 95 ? -15.118 -5.577 24.549 1.00 94.12 95 SER A N 1
ATOM 757 C CA . SER A 1 95 ? -16.525 -5.232 24.797 1.00 94.12 95 SER A CA 1
ATOM 758 C C . SER A 1 95 ? -17.508 -6.032 23.939 1.00 94.12 95 SER A C 1
ATOM 760 O O . SER A 1 95 ? -18.685 -6.109 24.280 1.00 94.12 95 SER A O 1
ATOM 762 N N . GLY A 1 96 ? -17.041 -6.631 22.841 1.00 93.69 96 GLY A N 1
ATOM 763 C CA . GLY A 1 96 ? -17.891 -7.248 21.823 1.00 93.69 96 GLY A CA 1
ATOM 764 C C . GLY A 1 96 ? -18.484 -6.242 20.832 1.00 93.69 96 GLY A C 1
ATOM 765 O O . GLY A 1 96 ? -19.391 -6.603 20.082 1.00 93.69 96 GLY A O 1
ATOM 766 N N . ALA A 1 97 ? -18.017 -4.987 20.836 1.00 95.19 97 ALA A N 1
ATOM 767 C CA . ALA A 1 97 ? -18.439 -3.991 19.859 1.00 95.19 97 ALA A CA 1
ATOM 768 C C . ALA A 1 97 ? -17.936 -4.370 18.459 1.00 95.19 97 ALA A C 1
ATOM 770 O O . ALA A 1 97 ? -16.826 -4.880 18.299 1.00 95.19 97 ALA A O 1
ATOM 771 N N . SER A 1 98 ? -18.748 -4.101 17.441 1.00 94.94 98 SER A N 1
ATOM 772 C CA . SER A 1 98 ? -18.373 -4.319 16.040 1.00 94.94 98 SER A CA 1
ATOM 773 C C . SER A 1 98 ? -17.864 -3.023 15.420 1.00 94.94 98 SER A C 1
ATOM 775 O O . SER A 1 98 ? -18.393 -1.946 15.696 1.00 94.94 98 SER A O 1
ATOM 777 N N . ILE A 1 99 ? -16.861 -3.105 14.549 1.00 96.12 99 ILE A N 1
ATOM 778 C CA . ILE A 1 99 ? -16.316 -1.928 13.872 1.00 96.12 99 ILE A CA 1
ATOM 779 C C . ILE A 1 99 ? -15.952 -2.239 12.423 1.00 96.12 99 ILE A C 1
ATOM 781 O O . ILE A 1 99 ? -15.321 -3.249 12.128 1.00 96.12 99 ILE A O 1
ATOM 785 N N . VAL A 1 100 ? -16.349 -1.344 11.522 1.00 96.50 100 VAL A N 1
ATOM 786 C CA . VAL A 1 100 ? -15.998 -1.371 10.101 1.00 96.50 100 VAL A CA 1
ATOM 787 C C . VAL A 1 100 ? -15.200 -0.114 9.782 1.00 96.50 100 VAL A C 1
ATOM 789 O O . VAL A 1 100 ? -15.655 0.994 10.063 1.00 96.50 100 VAL A O 1
ATOM 792 N N . PHE A 1 101 ? -14.027 -0.277 9.174 1.00 97.31 101 PHE A N 1
ATOM 793 C CA . PHE A 1 101 ? -13.203 0.831 8.695 1.00 97.31 101 PHE A CA 1
ATOM 794 C C . PHE A 1 101 ? -13.312 0.956 7.176 1.00 97.31 101 PHE A C 1
ATOM 796 O O . PHE A 1 101 ? -13.128 -0.025 6.457 1.00 97.31 101 PHE A O 1
ATOM 803 N N . VAL A 1 102 ? -13.571 2.169 6.690 1.00 96.44 102 VAL A N 1
ATOM 804 C CA . VAL A 1 102 ? -13.560 2.507 5.262 1.00 96.44 102 VAL A CA 1
ATOM 805 C C . VAL A 1 102 ? -12.277 3.273 4.946 1.00 96.44 102 VAL A C 1
ATOM 807 O O . VAL A 1 102 ? -11.907 4.198 5.672 1.00 96.44 102 VAL A O 1
ATOM 810 N N . SER A 1 103 ? -11.594 2.891 3.868 1.00 96.06 103 SER A N 1
ATOM 811 C CA . SER A 1 103 ? -10.400 3.572 3.357 1.00 96.06 103 SER A CA 1
ATOM 812 C C . SER A 1 103 ? -10.440 3.646 1.835 1.00 96.06 103 SER A C 1
ATOM 814 O O . SER A 1 103 ? -10.945 2.732 1.178 1.00 96.06 103 SER A O 1
ATOM 816 N N . ASP A 1 104 ? -9.904 4.729 1.283 1.00 93.19 104 ASP A N 1
ATOM 817 C CA . ASP A 1 104 ? -9.825 4.967 -0.154 1.00 93.19 104 ASP A CA 1
ATOM 818 C C . ASP A 1 104 ? -8.508 4.433 -0.748 1.00 93.19 104 ASP A C 1
ATOM 820 O O . ASP A 1 104 ? -7.416 4.717 -0.253 1.00 93.19 104 ASP A O 1
ATOM 824 N N . GLY A 1 105 ? -8.593 3.715 -1.875 1.00 87.75 105 GLY A N 1
ATOM 825 C CA . GLY A 1 105 ? -7.430 3.189 -2.599 1.00 87.75 105 GLY A CA 1
ATOM 826 C C . GLY A 1 105 ? -6.689 4.259 -3.408 1.00 87.75 105 GLY A C 1
ATOM 827 O O . GLY A 1 105 ? -6.929 4.414 -4.604 1.00 87.75 105 GLY A O 1
ATOM 828 N N . ILE A 1 106 ? -5.756 4.974 -2.775 1.00 93.69 106 ILE A N 1
ATOM 829 C CA . ILE A 1 106 ? -5.024 6.121 -3.361 1.00 93.69 106 ILE A CA 1
ATOM 830 C C . ILE A 1 106 ? -3.590 5.787 -3.807 1.00 93.69 106 ILE A C 1
ATOM 832 O O . ILE A 1 106 ? -2.713 6.647 -3.797 1.00 93.69 106 ILE A O 1
ATOM 836 N N . TYR A 1 107 ? -3.326 4.523 -4.140 1.00 94.50 107 TYR A N 1
ATOM 837 C CA . TYR A 1 107 ? -1.964 3.981 -4.251 1.00 94.50 107 TYR A CA 1
ATOM 838 C C . TYR A 1 107 ? -1.506 3.641 -5.666 1.00 94.50 107 TYR A C 1
ATOM 840 O O . TYR A 1 107 ? -0.359 3.217 -5.828 1.00 94.50 107 TYR A O 1
ATOM 848 N N . SER A 1 108 ? -2.406 3.741 -6.650 1.00 92.75 108 SER A N 1
ATOM 849 C CA . SER A 1 108 ? -2.238 3.060 -7.937 1.00 92.75 108 SER A CA 1
ATOM 850 C C . SER A 1 108 ? -2.131 3.981 -9.158 1.00 92.75 108 SER A C 1
ATOM 852 O O . SER A 1 108 ? -2.541 3.617 -10.264 1.00 92.75 108 SER A O 1
ATOM 854 N N . ASP A 1 109 ? -1.628 5.200 -8.971 1.00 90.12 109 ASP A N 1
ATOM 855 C CA . ASP A 1 109 ? -1.319 6.136 -10.056 1.00 90.12 109 ASP A CA 1
ATOM 856 C C . ASP A 1 109 ? 0.191 6.243 -10.317 1.00 90.12 109 ASP A C 1
ATOM 858 O O . ASP A 1 109 ? 1.016 5.697 -9.591 1.00 90.12 109 ASP A O 1
ATOM 862 N N . SER A 1 110 ? 0.543 6.934 -11.401 1.00 88.88 110 SER A N 1
ATOM 863 C CA . SER A 1 110 ? 1.928 7.178 -11.810 1.00 88.88 110 SER A CA 1
ATOM 864 C C . SER A 1 110 ? 2.405 8.599 -11.485 1.00 88.88 110 SER A C 1
ATOM 866 O O . SER A 1 110 ? 3.366 9.067 -12.101 1.00 88.88 110 SER A O 1
ATOM 868 N N . ILE A 1 111 ? 1.702 9.333 -10.619 1.00 88.06 111 ILE A N 1
ATOM 869 C CA . ILE A 1 111 ? 2.065 10.704 -10.255 1.00 88.06 111 ILE A CA 1
ATOM 870 C C . ILE A 1 111 ? 3.264 10.656 -9.307 1.00 88.06 111 ILE A C 1
ATOM 872 O O . ILE A 1 111 ? 3.309 9.882 -8.354 1.00 88.06 111 ILE A O 1
ATOM 876 N N . ILE A 1 112 ? 4.249 11.521 -9.556 1.00 85.38 112 ILE A N 1
ATOM 877 C CA . ILE A 1 112 ? 5.319 11.766 -8.591 1.00 85.38 112 ILE A CA 1
ATOM 878 C C . ILE A 1 112 ? 4.831 12.825 -7.612 1.00 85.38 112 ILE A C 1
ATOM 880 O O . ILE A 1 112 ? 4.731 14.005 -7.950 1.00 85.38 112 ILE A O 1
ATOM 884 N N . TYR A 1 113 ? 4.518 12.388 -6.402 1.00 90.31 113 TYR A N 1
ATOM 885 C CA . TYR A 1 113 ? 4.059 13.261 -5.336 1.00 90.31 113 TYR A CA 1
ATOM 886 C C . TYR A 1 113 ? 5.215 13.894 -4.550 1.00 90.31 113 TYR A C 1
ATOM 888 O O . TYR A 1 113 ? 6.320 13.353 -4.495 1.00 90.31 113 TYR A O 1
ATOM 896 N N . GLY A 1 114 ? 4.930 15.035 -3.911 1.00 93.56 114 GLY A N 1
ATOM 897 C CA . GLY A 1 114 ? 5.814 15.641 -2.912 1.00 93.56 114 GLY A CA 1
ATOM 898 C C . GLY A 1 114 ? 5.981 14.754 -1.675 1.00 93.56 114 GLY A C 1
ATOM 899 O O . GLY A 1 114 ? 5.178 13.846 -1.433 1.00 93.56 114 GLY A O 1
ATOM 900 N N . GLU A 1 115 ? 7.026 15.021 -0.891 1.00 95.06 115 GLU A N 1
ATOM 901 C CA . GLU A 1 115 ? 7.411 14.202 0.265 1.00 95.06 115 GLU A CA 1
ATOM 902 C C . GLU A 1 115 ? 6.266 14.047 1.271 1.00 95.06 115 GLU A C 1
ATOM 904 O O . GLU A 1 115 ? 6.006 12.937 1.734 1.00 95.06 115 GLU A O 1
ATOM 909 N N . GLU A 1 116 ? 5.511 15.114 1.521 1.00 95.56 116 GLU A N 1
ATOM 910 C CA . GLU A 1 116 ? 4.412 15.132 2.486 1.00 95.56 116 GLU A CA 1
ATOM 911 C C . GLU A 1 116 ? 3.260 14.214 2.048 1.00 95.56 116 GLU A C 1
ATOM 913 O O . GLU A 1 116 ? 2.639 13.525 2.854 1.00 95.56 116 GLU A O 1
ATOM 918 N N . THR A 1 117 ? 2.97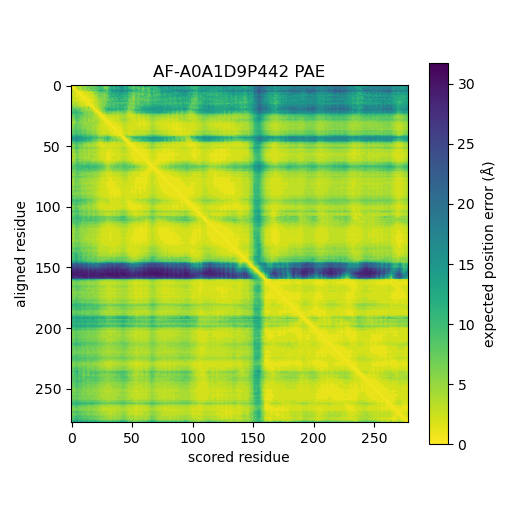7 14.153 0.745 1.00 95.06 117 THR A N 1
ATOM 919 C CA . THR A 1 117 ? 1.930 13.268 0.208 1.00 95.06 117 THR A CA 1
ATOM 920 C C . THR A 1 117 ? 2.392 11.809 0.185 1.00 95.06 117 THR A C 1
ATOM 922 O O . THR A 1 117 ? 1.605 10.906 0.474 1.00 95.06 117 THR A O 1
ATOM 925 N N . ILE A 1 118 ? 3.677 11.563 -0.092 1.00 95.75 118 ILE A N 1
ATOM 926 C CA . ILE A 1 118 ? 4.278 10.228 0.023 1.00 95.75 118 ILE A CA 1
ATOM 927 C C . ILE A 1 118 ? 4.261 9.745 1.478 1.00 95.75 118 ILE A C 1
ATOM 929 O O . ILE A 1 118 ? 3.969 8.574 1.741 1.00 95.75 118 ILE A O 1
ATOM 933 N N . GLU A 1 119 ? 4.561 10.624 2.432 1.00 97.50 119 GLU A N 1
ATOM 934 C CA . GLU A 1 119 ? 4.471 10.337 3.861 1.00 97.50 119 GLU A CA 1
ATOM 935 C C . GLU A 1 119 ? 3.028 10.004 4.263 1.00 97.50 119 GLU A C 1
ATOM 937 O O . GLU A 1 119 ? 2.810 8.991 4.932 1.00 97.50 119 GLU A O 1
ATOM 942 N N . TYR A 1 120 ? 2.046 10.758 3.766 1.00 98.06 120 TYR A N 1
ATOM 943 C CA . TYR A 1 120 ? 0.625 10.485 3.972 1.00 98.06 120 TYR A CA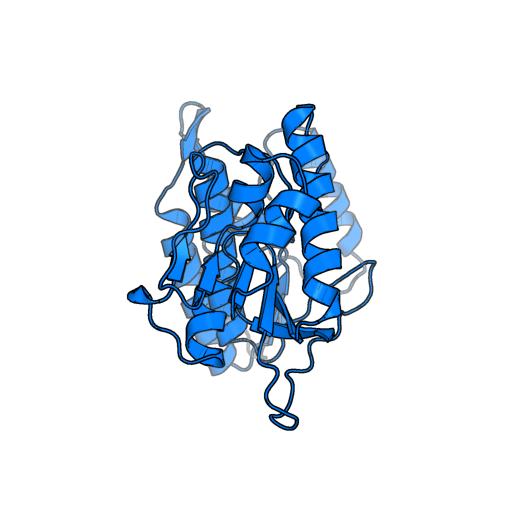 1
ATOM 944 C C . TYR A 1 120 ? 0.196 9.115 3.423 1.00 98.06 120 TYR A C 1
ATOM 946 O O . TYR A 1 120 ? -0.354 8.303 4.169 1.00 98.06 120 TYR A O 1
ATOM 954 N N . GLN A 1 121 ? 0.499 8.805 2.156 1.00 97.56 121 GLN A N 1
ATOM 955 C CA . GLN A 1 121 ? 0.189 7.501 1.550 1.00 97.56 121 GLN A CA 1
ATOM 956 C C . GLN A 1 121 ? 0.833 6.353 2.334 1.00 97.56 121 GLN A C 1
ATOM 958 O O . GLN A 1 121 ? 0.185 5.349 2.639 1.00 97.56 121 GLN A O 1
ATOM 963 N N . ARG A 1 122 ? 2.110 6.500 2.700 1.00 97.69 122 ARG A N 1
ATOM 964 C CA . ARG A 1 122 ? 2.842 5.498 3.481 1.00 97.69 122 ARG A CA 1
ATOM 965 C C . ARG A 1 122 ? 2.259 5.336 4.882 1.00 97.69 122 ARG A C 1
ATOM 967 O O . ARG A 1 122 ? 2.205 4.213 5.383 1.00 97.69 122 ARG A O 1
ATOM 974 N N . GLY A 1 123 ? 1.858 6.434 5.517 1.00 98.25 123 GLY A N 1
ATOM 975 C CA . GLY A 1 123 ? 1.155 6.445 6.793 1.00 98.25 123 GLY A CA 1
ATOM 976 C C . GLY A 1 123 ? -0.146 5.661 6.694 1.00 98.25 123 GLY A C 1
ATOM 977 O O . GLY A 1 123 ? -0.307 4.681 7.418 1.00 98.25 123 GLY A O 1
ATOM 978 N N . LEU A 1 124 ? -1.008 6.012 5.737 1.00 98.56 124 LEU A N 1
ATOM 979 C CA . LEU A 1 124 ? -2.304 5.368 5.518 1.00 98.56 124 LEU A CA 1
ATOM 980 C C . LEU A 1 124 ? -2.147 3.864 5.263 1.00 98.56 124 LEU A C 1
ATOM 982 O O . LEU A 1 124 ? -2.762 3.062 5.959 1.00 98.56 124 LEU A O 1
ATOM 986 N N . ALA A 1 125 ? -1.224 3.471 4.378 1.00 98.00 125 ALA A N 1
ATOM 987 C CA . ALA A 1 125 ? -0.970 2.063 4.065 1.00 98.00 125 ALA A CA 1
ATOM 988 C C . ALA A 1 125 ? -0.520 1.253 5.294 1.00 98.00 125 ALA A C 1
ATOM 990 O O . ALA A 1 125 ? -0.816 0.062 5.405 1.00 98.00 125 ALA A O 1
ATOM 991 N N . LYS A 1 126 ? 0.207 1.875 6.233 1.00 98.06 126 LYS A N 1
ATOM 992 C CA . LYS A 1 126 ? 0.590 1.234 7.502 1.00 98.06 126 LYS A CA 1
ATOM 993 C C . LYS A 1 126 ? -0.596 1.081 8.453 1.00 98.06 126 LYS A C 1
ATOM 995 O O . LYS A 1 126 ? -0.633 0.091 9.183 1.00 98.06 126 LYS A O 1
ATOM 1000 N N . LEU A 1 127 ? -1.531 2.034 8.470 1.00 98.50 127 LEU A N 1
ATOM 1001 C CA . LEU A 1 127 ? -2.765 1.921 9.255 1.00 98.50 127 LEU A CA 1
ATOM 1002 C C . LEU A 1 127 ? -3.640 0.787 8.716 1.00 98.50 127 LEU A C 1
ATOM 1004 O O . LEU A 1 127 ? -4.082 -0.060 9.485 1.00 98.50 127 LEU A O 1
ATOM 1008 N N . GLU A 1 128 ? -3.812 0.721 7.398 1.00 97.94 128 GLU A N 1
ATOM 1009 C CA . GLU A 1 128 ? -4.552 -0.347 6.719 1.00 97.94 128 GLU A CA 1
ATOM 1010 C C . GLU A 1 128 ? -3.940 -1.723 6.990 1.00 97.94 128 GLU A C 1
ATOM 1012 O O . GLU A 1 128 ? -4.653 -2.646 7.365 1.00 97.94 128 GLU A O 1
ATOM 1017 N N . GLN A 1 129 ? -2.611 -1.854 6.900 1.00 97.25 129 GLN A N 1
ATOM 1018 C CA . GLN A 1 129 ? -1.902 -3.094 7.244 1.00 97.25 129 GLN A CA 1
ATOM 1019 C C . GLN A 1 129 ? -2.042 -3.486 8.719 1.00 97.25 129 GLN A C 1
ATOM 1021 O O . GLN A 1 129 ? -2.080 -4.675 9.036 1.00 97.25 129 GLN A O 1
ATOM 1026 N N . LEU A 1 130 ? -2.084 -2.515 9.638 1.00 97.75 130 LEU A N 1
ATOM 1027 C CA . LEU A 1 130 ? -2.372 -2.791 11.048 1.00 97.75 130 LEU A CA 1
ATOM 1028 C C . LEU A 1 130 ? -3.790 -3.347 11.204 1.00 97.75 130 LEU A C 1
ATOM 1030 O O . LEU A 1 130 ? -3.968 -4.349 11.892 1.00 97.75 130 LEU A O 1
ATOM 1034 N N . ILE A 1 131 ? -4.775 -2.681 10.601 1.00 97.38 131 ILE A N 1
ATOM 1035 C CA . ILE A 1 131 ? -6.185 -3.061 10.707 1.00 97.38 131 ILE A CA 1
ATOM 1036 C C . ILE A 1 131 ? -6.403 -4.433 10.074 1.00 97.38 131 ILE A C 1
ATOM 1038 O O . ILE A 1 131 ? -6.982 -5.292 10.723 1.00 97.38 131 ILE A O 1
ATOM 1042 N N . SER A 1 132 ? -5.867 -4.667 8.874 1.00 95.44 132 SER A N 1
ATOM 1043 C CA . SER A 1 132 ? -5.964 -5.938 8.144 1.00 95.44 132 SER A CA 1
ATOM 1044 C C . SER A 1 132 ? -5.558 -7.131 9.001 1.00 95.44 132 SER A C 1
ATOM 1046 O O . SER A 1 132 ? -6.321 -8.074 9.163 1.00 95.44 132 SER A O 1
ATOM 1048 N N . LYS A 1 133 ? -4.403 -7.035 9.669 1.00 94.81 133 LYS A N 1
ATOM 1049 C CA . LYS A 1 133 ? -3.877 -8.096 10.545 1.00 94.81 133 LYS A CA 1
ATOM 1050 C C . LYS A 1 133 ? -4.743 -8.402 11.765 1.00 94.81 133 LYS A C 1
ATOM 1052 O O . LYS A 1 133 ? -4.482 -9.379 12.465 1.00 94.81 133 LYS A O 1
ATOM 1057 N N . ARG A 1 134 ? -5.681 -7.519 12.092 1.00 95.81 134 ARG A N 1
ATOM 1058 C CA . ARG A 1 134 ? -6.535 -7.600 13.278 1.00 95.81 134 ARG A CA 1
ATOM 1059 C C . ARG A 1 134 ? -8.014 -7.747 12.939 1.00 95.81 134 ARG A C 1
ATOM 1061 O O . ARG A 1 134 ? -8.801 -7.934 13.860 1.00 95.81 134 ARG A O 1
ATOM 1068 N N . ALA A 1 135 ? -8.376 -7.602 11.671 1.00 94.44 135 ALA A N 1
ATOM 1069 C CA . ALA A 1 135 ? -9.746 -7.665 11.211 1.00 94.44 135 ALA A CA 1
ATOM 1070 C C . ALA A 1 135 ? -10.166 -9.122 11.020 1.00 94.44 135 ALA A C 1
ATOM 1072 O O . ALA A 1 135 ? -9.382 -9.949 10.555 1.00 94.44 135 ALA A O 1
ATOM 1073 N N . ASP A 1 136 ? -11.425 -9.417 11.329 1.00 93.88 136 ASP A N 1
ATOM 1074 C CA . ASP A 1 136 ? -12.032 -10.704 10.984 1.00 93.88 136 ASP A CA 1
ATOM 1075 C C . ASP A 1 136 ? -12.213 -10.844 9.466 1.00 93.88 136 ASP A C 1
ATOM 1077 O O . ASP A 1 136 ? -12.182 -11.946 8.920 1.00 93.88 136 ASP A O 1
ATOM 1081 N N . GLU A 1 137 ? -12.398 -9.715 8.777 1.00 91.50 137 GLU A N 1
ATOM 1082 C CA . GLU A 1 137 ? -12.598 -9.672 7.340 1.00 91.50 137 GLU A CA 1
ATOM 1083 C C . GLU A 1 137 ? -12.019 -8.396 6.724 1.00 91.50 137 GLU A C 1
ATOM 1085 O O . GLU A 1 137 ? -12.192 -7.290 7.238 1.00 91.50 137 GLU A O 1
ATOM 1090 N N . VAL A 1 138 ? -11.367 -8.557 5.574 1.00 91.31 138 VAL A N 1
ATOM 1091 C CA . VAL A 1 138 ? -10.846 -7.462 4.754 1.00 91.31 138 VAL A CA 1
ATOM 1092 C C . VAL A 1 138 ? -11.471 -7.583 3.376 1.00 91.31 138 VAL A C 1
ATOM 1094 O O . VAL A 1 138 ? -11.518 -8.673 2.804 1.00 91.31 138 VAL A O 1
ATOM 1097 N N . MET A 1 139 ? -11.988 -6.473 2.851 1.00 89.62 139 MET A N 1
ATOM 1098 C CA . MET A 1 139 ? -12.709 -6.445 1.581 1.00 89.62 139 MET A CA 1
ATOM 1099 C C . MET A 1 139 ? -12.196 -5.311 0.706 1.00 89.62 139 MET A C 1
ATOM 1101 O O . MET A 1 139 ? -12.180 -4.156 1.122 1.00 89.62 139 MET A O 1
ATOM 1105 N N . GLU A 1 140 ? -11.836 -5.631 -0.533 1.00 88.94 140 GLU A N 1
ATOM 1106 C CA . GLU A 1 140 ? -11.647 -4.618 -1.564 1.00 88.94 140 GLU A CA 1
ATOM 1107 C C . GLU A 1 140 ? -12.973 -4.397 -2.297 1.00 88.94 140 GLU A C 1
ATOM 1109 O O . GLU A 1 140 ? -13.589 -5.348 -2.776 1.00 88.94 140 GLU A O 1
ATOM 1114 N N . MET A 1 141 ? -13.414 -3.147 -2.419 1.00 89.75 141 MET A N 1
ATOM 1115 C CA . MET A 1 141 ? -14.615 -2.794 -3.176 1.00 89.75 141 MET A CA 1
ATOM 1116 C C . MET A 1 141 ? -14.218 -2.249 -4.548 1.00 89.75 141 MET A C 1
ATOM 1118 O O . MET A 1 141 ? -13.561 -1.216 -4.642 1.00 89.75 141 MET A O 1
ATOM 1122 N N . THR A 1 142 ? -14.639 -2.913 -5.627 1.00 83.50 142 THR A N 1
ATOM 1123 C CA . THR A 1 142 ? -14.379 -2.477 -7.010 1.00 83.50 142 THR A CA 1
ATOM 1124 C C . THR A 1 142 ? -15.690 -2.384 -7.778 1.00 83.50 142 THR A C 1
ATOM 1126 O O . THR A 1 142 ? -16.464 -3.335 -7.813 1.00 83.50 142 THR A O 1
ATOM 1129 N N . ALA A 1 143 ? -15.956 -1.231 -8.402 1.00 85.56 143 ALA A N 1
ATOM 1130 C CA . ALA A 1 143 ? -17.190 -0.982 -9.159 1.00 85.56 143 ALA A CA 1
ATOM 1131 C C . ALA A 1 143 ? -18.485 -1.316 -8.375 1.00 85.56 143 ALA A C 1
ATOM 1133 O O . ALA A 1 143 ? -19.460 -1.801 -8.943 1.00 85.56 143 ALA A O 1
ATOM 1134 N N . GLY A 1 144 ? -18.485 -1.072 -7.058 1.00 84.81 144 GLY A N 1
ATOM 1135 C CA . GLY A 1 144 ? -19.618 -1.361 -6.169 1.00 84.81 144 GLY A CA 1
ATOM 1136 C C . GLY A 1 144 ? -19.794 -2.839 -5.804 1.00 84.81 144 GLY A C 1
ATOM 1137 O O . GLY A 1 144 ? -20.761 -3.183 -5.130 1.00 84.81 144 GLY A O 1
ATOM 1138 N N . VAL A 1 145 ? -18.873 -3.710 -6.220 1.00 84.44 145 VAL A N 1
ATOM 1139 C CA . VAL A 1 145 ? -18.897 -5.146 -5.937 1.00 84.44 145 VAL A CA 1
ATOM 1140 C C . VAL A 1 145 ? -17.725 -5.505 -5.030 1.00 84.44 145 VAL A C 1
ATOM 1142 O O . VAL A 1 145 ? -16.609 -5.012 -5.203 1.00 84.44 145 VAL A O 1
ATOM 1145 N N . LYS A 1 146 ? -17.990 -6.379 -4.059 1.00 83.00 146 LYS A N 1
ATOM 1146 C CA . LYS A 1 146 ? -16.966 -6.982 -3.209 1.00 83.00 146 LYS A CA 1
ATOM 1147 C C . LYS A 1 146 ? -16.028 -7.837 -4.066 1.00 83.00 146 LYS A C 1
ATOM 1149 O O . LYS A 1 146 ? -16.478 -8.765 -4.736 1.00 83.00 146 LYS A O 1
ATOM 1154 N N . GLY A 1 147 ? -14.742 -7.509 -4.053 1.00 71.81 147 GLY A N 1
ATOM 1155 C CA . GLY A 1 147 ? -13.689 -8.302 -4.675 1.00 71.81 147 GLY A CA 1
ATOM 1156 C C . GLY A 1 147 ? -13.502 -9.639 -3.957 1.00 71.81 147 GLY A C 1
ATOM 1157 O O . GLY A 1 147 ? -13.793 -9.764 -2.768 1.00 71.81 147 GLY A O 1
ATOM 1158 N N . ASN A 1 148 ? -13.016 -10.647 -4.683 1.00 63.22 148 ASN A N 1
ATOM 1159 C CA . ASN A 1 148 ? -12.695 -11.943 -4.090 1.00 63.22 148 ASN A CA 1
ATOM 1160 C C . ASN A 1 148 ? -11.541 -11.772 -3.097 1.00 63.22 148 ASN A C 1
ATOM 1162 O O . ASN A 1 148 ? -10.425 -11.444 -3.496 1.00 63.22 148 ASN A O 1
ATOM 1166 N N . THR A 1 149 ? -11.828 -11.995 -1.818 1.00 56.59 149 THR A N 1
ATOM 1167 C CA . THR A 1 149 ? -10.867 -11.906 -0.712 1.00 56.59 149 THR A CA 1
ATOM 1168 C C . THR A 1 149 ? -10.552 -13.264 -0.101 1.00 56.59 149 THR A C 1
ATOM 1170 O O . THR A 1 149 ? -9.883 -13.318 0.923 1.00 56.59 149 THR A O 1
ATOM 1173 N N . GLU A 1 150 ? -11.018 -14.363 -0.712 1.00 54.38 150 GLU A N 1
ATOM 1174 C CA . GLU A 1 150 ? -10.708 -15.707 -0.227 1.00 54.38 150 GLU A CA 1
ATOM 1175 C C . GLU A 1 150 ? -9.185 -15.925 -0.257 1.00 54.38 150 GLU A C 1
ATOM 1177 O O . GLU A 1 150 ? -8.590 -15.948 -1.343 1.00 54.38 150 GLU A O 1
ATOM 1182 N N . PRO A 1 151 ? -8.536 -16.082 0.916 1.00 48.62 151 PRO A N 1
ATOM 1183 C CA . PRO A 1 151 ? -7.156 -16.525 0.975 1.00 48.62 151 PRO A CA 1
ATOM 1184 C C . PRO A 1 151 ? -7.111 -17.930 0.388 1.00 48.62 151 PRO A C 1
ATOM 1186 O O . PRO A 1 151 ? -7.965 -18.768 0.694 1.00 48.62 151 PRO A O 1
ATOM 1189 N N . LEU A 1 152 ? -6.123 -18.219 -0.452 1.00 47.69 152 LEU A N 1
ATOM 1190 C CA . LEU A 1 152 ? -5.985 -19.586 -0.926 1.00 47.69 152 LEU A CA 1
ATOM 1191 C C . LEU A 1 152 ? -5.490 -20.488 0.196 1.00 47.69 152 LEU A C 1
ATOM 1193 O O . LEU A 1 152 ? -4.475 -20.235 0.840 1.00 47.69 152 LEU A O 1
ATOM 1197 N N . VAL A 1 153 ? -6.225 -21.583 0.356 1.00 43.91 153 VAL A N 1
ATOM 1198 C CA . VAL A 1 153 ? -5.786 -22.790 1.038 1.00 43.91 153 VAL A CA 1
ATOM 1199 C C . VAL A 1 153 ? -4.659 -23.402 0.209 1.00 43.91 153 VAL A C 1
ATOM 1201 O O . VAL A 1 153 ? -4.814 -23.633 -0.992 1.00 43.91 153 VAL A O 1
ATOM 1204 N N . ASP A 1 154 ? -3.526 -23.632 0.868 1.00 47.38 154 ASP A N 1
ATOM 1205 C CA . ASP A 1 154 ? -2.322 -24.223 0.297 1.00 47.38 154 ASP A CA 1
ATOM 1206 C C . ASP A 1 154 ? -2.654 -25.546 -0.412 1.00 47.38 154 ASP A C 1
ATOM 1208 O O . ASP A 1 154 ? -3.222 -26.474 0.175 1.00 47.38 154 ASP A O 1
ATOM 1212 N N . GLY A 1 155 ? -2.378 -25.613 -1.714 1.00 40.81 155 GLY A N 1
ATOM 1213 C CA . GLY A 1 155 ? -2.841 -26.735 -2.519 1.00 40.81 155 GLY A CA 1
ATOM 1214 C C . GLY A 1 155 ? -2.704 -26.556 -4.022 1.00 40.81 155 GLY A C 1
ATOM 1215 O O . GLY A 1 155 ? -3.703 -26.604 -4.733 1.00 40.81 155 GLY A O 1
ATOM 1216 N N . GLY A 1 156 ? -1.479 -26.430 -4.544 1.00 37.25 156 GLY A N 1
ATOM 1217 C CA . GLY A 1 156 ? -1.270 -26.754 -5.959 1.00 37.25 156 GLY A CA 1
ATOM 1218 C C . GLY A 1 156 ? -0.047 -26.159 -6.644 1.00 37.25 156 GLY A C 1
ATOM 1219 O O . GLY A 1 156 ? -0.093 -25.028 -7.106 1.00 37.25 156 GLY A O 1
ATOM 1220 N N . GLN A 1 157 ? 0.962 -27.023 -6.813 1.00 40.69 157 GLN A N 1
ATOM 1221 C CA . GLN A 1 157 ? 2.087 -26.986 -7.762 1.00 40.69 157 GLN A CA 1
ATOM 1222 C C . GLN A 1 157 ? 3.039 -25.778 -7.718 1.00 40.69 157 GLN A C 1
ATOM 1224 O O . GLN A 1 157 ? 2.670 -24.632 -7.939 1.00 40.69 157 GLN A O 1
ATOM 1229 N N . ALA A 1 158 ? 4.325 -26.095 -7.530 1.00 46.00 158 ALA A N 1
ATOM 1230 C CA . ALA A 1 158 ? 5.446 -25.173 -7.649 1.00 46.00 158 ALA A CA 1
ATOM 1231 C C . ALA A 1 158 ? 5.433 -24.472 -9.016 1.00 46.00 158 ALA A C 1
ATOM 1233 O O . ALA A 1 158 ? 5.724 -25.079 -10.048 1.00 46.00 158 ALA A O 1
ATOM 1234 N N . VAL A 1 159 ? 5.091 -23.187 -9.021 1.00 54.28 159 VAL A N 1
ATOM 1235 C CA . VAL A 1 159 ? 5.290 -22.322 -10.181 1.00 54.28 159 VAL A CA 1
ATOM 1236 C C . VAL A 1 159 ? 6.635 -21.637 -9.988 1.00 54.28 159 VAL A C 1
ATOM 1238 O O . VAL A 1 159 ? 6.827 -20.912 -9.021 1.00 54.28 159 VAL A O 1
ATOM 1241 N N . ASN A 1 160 ? 7.576 -21.885 -10.901 1.00 78.69 160 ASN A N 1
ATOM 1242 C CA . ASN A 1 160 ? 8.959 -21.404 -10.779 1.00 78.69 160 ASN A CA 1
ATOM 1243 C C . ASN A 1 160 ? 9.110 -19.879 -10.942 1.00 78.69 160 ASN A C 1
ATOM 1245 O O . ASN A 1 160 ? 10.189 -19.356 -10.683 1.00 78.69 160 ASN A O 1
ATOM 1249 N N . LYS A 1 161 ? 8.080 -19.171 -11.429 1.00 94.25 161 LYS A N 1
ATOM 1250 C CA . LYS A 1 161 ? 8.126 -17.724 -11.670 1.00 94.25 161 LYS A CA 1
ATOM 1251 C C . LYS A 1 161 ? 6.863 -17.033 -11.157 1.00 94.25 161 LYS A C 1
ATOM 1253 O O . LYS A 1 161 ? 5.742 -17.490 -11.394 1.00 94.25 161 LYS A O 1
ATOM 1258 N N . ILE A 1 162 ? 7.056 -15.912 -10.477 1.00 97.31 162 ILE A N 1
ATOM 1259 C CA . ILE A 1 162 ? 6.033 -15.188 -9.723 1.00 97.31 162 ILE A CA 1
ATOM 1260 C C . ILE A 1 162 ? 6.012 -13.723 -10.172 1.00 97.31 162 ILE A C 1
ATOM 1262 O O . ILE A 1 162 ? 7.059 -13.119 -10.434 1.00 97.31 162 ILE A O 1
ATOM 1266 N N . LEU A 1 163 ? 4.812 -13.158 -10.280 1.00 98.19 163 LEU A N 1
ATOM 1267 C CA . LEU A 1 163 ? 4.554 -11.728 -10.411 1.00 98.19 163 LEU A CA 1
ATOM 1268 C C . LEU A 1 163 ? 3.742 -11.275 -9.195 1.00 98.19 163 LEU A C 1
ATOM 1270 O O . LEU A 1 163 ? 2.654 -11.792 -8.954 1.00 98.19 163 LEU A O 1
ATOM 1274 N N . ILE A 1 164 ? 4.255 -10.300 -8.456 1.00 98.38 164 ILE A N 1
ATOM 1275 C CA . ILE A 1 164 ? 3.566 -9.663 -7.333 1.00 98.38 164 ILE A CA 1
ATOM 1276 C C . ILE A 1 164 ? 3.283 -8.219 -7.733 1.00 98.38 164 ILE A C 1
ATOM 1278 O O . ILE A 1 164 ? 4.199 -7.492 -8.113 1.00 98.38 164 ILE A O 1
ATOM 1282 N N . PHE A 1 165 ? 2.036 -7.778 -7.634 1.00 97.94 165 PHE A N 1
ATOM 1283 C CA . PHE A 1 165 ? 1.668 -6.392 -7.916 1.00 97.94 165 PHE A CA 1
ATOM 1284 C C . PHE A 1 165 ? 0.675 -5.856 -6.886 1.00 97.94 165 PHE A C 1
ATOM 1286 O O . PHE A 1 165 ? 0.100 -6.607 -6.105 1.00 97.94 165 PHE A O 1
ATOM 1293 N N . GLY A 1 166 ? 0.503 -4.540 -6.846 1.00 96.19 166 GLY A N 1
ATOM 1294 C CA . GLY A 1 166 ? -0.368 -3.855 -5.892 1.00 96.19 166 GLY A CA 1
ATOM 1295 C C . GLY A 1 166 ? 0.064 -2.408 -5.704 1.00 96.19 166 GLY A C 1
ATOM 1296 O O . GLY A 1 166 ? 1.158 -2.034 -6.130 1.00 96.19 166 GLY A O 1
ATOM 1297 N N . GLY A 1 167 ? -0.761 -1.598 -5.049 1.00 95.69 167 GLY A N 1
ATOM 1298 C CA . GLY A 1 167 ? -0.473 -0.178 -4.843 1.00 95.69 167 GLY A CA 1
ATOM 1299 C C . GLY A 1 167 ? 0.808 0.088 -4.038 1.00 95.69 167 GLY A C 1
ATOM 1300 O O . GLY A 1 167 ? 1.307 -0.786 -3.314 1.00 95.69 167 GLY A O 1
ATOM 1301 N N . ALA A 1 168 ? 1.352 1.300 -4.154 1.00 95.88 168 ALA A N 1
ATOM 1302 C CA . ALA A 1 168 ? 2.511 1.738 -3.379 1.00 95.88 168 ALA A CA 1
ATOM 1303 C C . ALA A 1 168 ? 2.319 1.512 -1.864 1.00 95.88 168 ALA A C 1
ATOM 1305 O O . ALA A 1 168 ? 1.234 1.690 -1.318 1.00 95.88 168 ALA A O 1
ATOM 1306 N N . PHE A 1 169 ? 3.389 1.112 -1.170 1.00 97.25 169 PHE A N 1
ATOM 1307 C CA . PHE A 1 169 ? 3.432 0.877 0.288 1.00 97.25 169 PHE A CA 1
ATOM 1308 C C . PHE A 1 169 ? 2.542 -0.249 0.848 1.00 97.25 169 PHE A C 1
ATOM 1310 O O . PHE A 1 169 ? 2.643 -0.543 2.038 1.00 97.25 169 PHE A O 1
ATOM 1317 N N . GLN A 1 170 ? 1.763 -0.951 0.022 1.00 96.81 170 GLN A N 1
ATOM 1318 C CA . GLN A 1 170 ? 0.788 -1.975 0.439 1.00 96.81 170 GLN A CA 1
ATOM 1319 C C . GLN A 1 170 ? 1.394 -3.313 0.924 1.00 96.81 170 GLN A C 1
ATOM 1321 O O . GLN A 1 170 ? 0.698 -4.315 0.998 1.00 96.81 170 GLN A O 1
ATOM 1326 N N . GLY A 1 171 ? 2.689 -3.369 1.255 1.00 97.12 171 GLY A N 1
ATOM 1327 C CA . GLY A 1 171 ? 3.293 -4.543 1.909 1.00 97.12 171 GLY A CA 1
ATOM 1328 C C . GLY A 1 171 ? 3.827 -5.647 0.985 1.00 97.12 171 GLY A C 1
ATOM 1329 O O . GLY A 1 171 ? 4.212 -6.705 1.476 1.00 97.12 171 GLY A O 1
ATOM 1330 N N . LYS A 1 172 ? 3.944 -5.405 -0.330 1.00 98.06 172 LYS A N 1
ATOM 1331 C CA . LYS A 1 172 ? 4.416 -6.403 -1.319 1.00 98.06 172 LYS A CA 1
ATOM 1332 C C . LYS A 1 172 ? 5.721 -7.115 -0.948 1.00 98.06 172 LYS A C 1
ATOM 1334 O O . LYS A 1 172 ? 5.796 -8.333 -1.061 1.00 98.06 172 LYS A O 1
ATOM 1339 N N . ARG A 1 173 ? 6.740 -6.378 -0.485 1.00 97.62 173 ARG A N 1
ATOM 1340 C CA . ARG A 1 173 ? 8.013 -6.970 -0.035 1.00 97.62 173 ARG A CA 1
ATOM 1341 C C . ARG A 1 173 ? 7.806 -7.913 1.149 1.00 97.62 173 ARG A C 1
ATOM 1343 O O . ARG A 1 173 ? 8.361 -9.003 1.160 1.00 97.62 173 ARG A O 1
ATOM 1350 N N . ALA A 1 174 ? 7.029 -7.492 2.149 1.00 97.19 174 ALA A N 1
ATOM 1351 C CA . ALA A 1 174 ? 6.772 -8.309 3.332 1.00 97.19 174 ALA A CA 1
ATOM 1352 C C . ALA A 1 174 ? 6.056 -9.612 2.951 1.00 97.19 174 ALA A C 1
ATOM 1354 O O . ALA A 1 174 ? 6.497 -10.676 3.375 1.00 97.19 174 ALA A O 1
ATOM 1355 N N . PHE A 1 175 ? 5.045 -9.515 2.082 1.00 96.88 175 PHE A N 1
ATOM 1356 C CA . PHE A 1 175 ? 4.355 -10.666 1.505 1.00 96.88 175 PHE A CA 1
ATOM 1357 C C . PHE A 1 175 ? 5.317 -11.597 0.748 1.00 96.88 175 PHE A C 1
ATOM 1359 O O . PHE A 1 175 ? 5.346 -12.795 1.007 1.00 96.88 175 PHE A O 1
ATOM 1366 N N . ALA A 1 176 ? 6.168 -11.054 -0.130 1.00 96.25 176 ALA A N 1
ATOM 1367 C CA . ALA A 1 176 ? 7.123 -11.856 -0.894 1.00 96.25 176 ALA A CA 1
ATOM 1368 C C . ALA A 1 176 ? 8.080 -12.648 0.014 1.00 96.25 176 ALA A C 1
ATOM 1370 O O . ALA A 1 176 ? 8.338 -13.827 -0.226 1.00 96.25 176 ALA A O 1
ATOM 1371 N N . LYS A 1 177 ? 8.580 -12.005 1.077 1.00 96.31 177 LYS A N 1
ATOM 1372 C CA . LYS A 1 177 ? 9.473 -12.625 2.066 1.00 96.31 177 LYS A CA 1
ATOM 1373 C C . LYS A 1 177 ? 8.796 -13.759 2.824 1.00 96.31 177 LYS A C 1
ATOM 1375 O O . LYS A 1 177 ? 9.415 -14.805 2.992 1.00 96.31 177 LYS A O 1
ATOM 1380 N N . SER A 1 178 ? 7.559 -13.558 3.282 1.00 93.81 178 SER A N 1
ATOM 1381 C CA . SER A 1 178 ? 6.834 -14.581 4.039 1.00 93.81 178 SER A CA 1
ATOM 1382 C C . SER A 1 178 ? 6.395 -15.752 3.165 1.00 93.81 178 SER A C 1
ATOM 1384 O O . SER A 1 178 ? 6.584 -16.895 3.562 1.00 93.81 178 SER A O 1
ATOM 1386 N N . GLU A 1 179 ? 5.846 -15.472 1.982 1.00 94.38 179 GLU A N 1
ATOM 1387 C CA . GLU A 1 179 ? 5.240 -16.482 1.107 1.00 94.38 179 GLU A CA 1
ATOM 1388 C C . GLU A 1 179 ? 6.295 -17.328 0.381 1.00 94.38 179 GLU A C 1
ATOM 1390 O O . GLU A 1 179 ? 6.159 -18.542 0.257 1.00 94.38 179 GLU A O 1
ATOM 1395 N N . PHE A 1 180 ? 7.383 -16.698 -0.076 1.00 94.06 180 PHE A N 1
ATOM 1396 C CA . PHE A 1 180 ? 8.395 -17.353 -0.917 1.00 94.06 180 PHE A CA 1
ATOM 1397 C C . PHE A 1 180 ? 9.735 -17.569 -0.211 1.00 94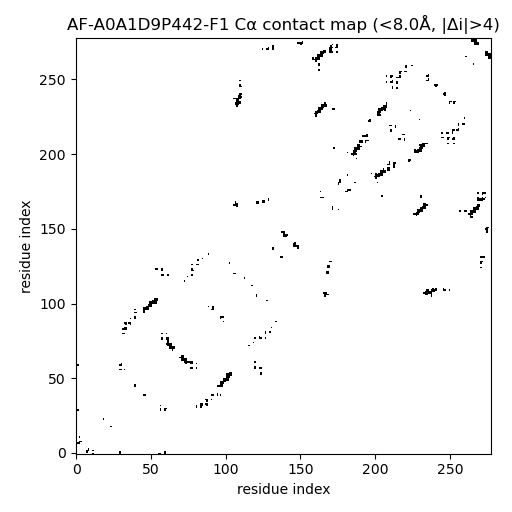.06 180 PHE A C 1
ATOM 1399 O O . PHE A 1 180 ? 10.710 -17.979 -0.849 1.00 94.06 180 PHE A O 1
ATOM 1406 N N . ASN A 1 181 ? 9.784 -17.312 1.102 1.00 93.62 181 ASN A N 1
ATOM 1407 C CA . ASN A 1 181 ? 10.953 -17.515 1.955 1.00 93.62 181 ASN A CA 1
ATOM 1408 C C . ASN A 1 181 ? 12.230 -16.896 1.350 1.00 93.62 181 ASN A C 1
ATOM 1410 O O . ASN A 1 181 ? 13.236 -17.579 1.134 1.00 93.62 181 ASN A O 1
ATOM 1414 N N . ILE A 1 182 ? 12.145 -15.605 1.015 1.00 94.38 182 ILE A N 1
ATOM 1415 C CA . ILE A 1 182 ? 13.270 -14.803 0.518 1.00 94.38 182 ILE A CA 1
ATOM 1416 C C . ILE A 1 182 ? 13.757 -13.829 1.594 1.00 94.38 182 ILE A C 1
ATOM 1418 O O . ILE A 1 182 ? 12.974 -13.289 2.381 1.00 94.38 182 ILE A O 1
ATOM 1422 N N . GLU A 1 183 ? 15.057 -13.573 1.619 1.00 96.12 183 GLU A N 1
ATOM 1423 C CA . GLU A 1 183 ? 15.701 -12.598 2.497 1.00 96.12 183 GLU A CA 1
ATOM 1424 C C . GLU A 1 183 ? 15.939 -11.260 1.782 1.00 96.12 183 GLU A C 1
ATOM 1426 O O . GLU A 1 183 ? 16.038 -11.201 0.560 1.00 96.12 183 GLU A O 1
ATOM 1431 N N . ASP A 1 184 ? 16.121 -10.168 2.537 1.00 97.69 184 ASP A N 1
ATOM 1432 C CA . ASP A 1 184 ? 16.343 -8.833 1.949 1.00 97.69 184 ASP A CA 1
ATOM 1433 C C . ASP A 1 184 ? 17.564 -8.786 1.014 1.00 97.69 184 ASP A C 1
ATOM 1435 O O . ASP A 1 184 ? 17.557 -8.071 0.018 1.00 97.69 184 ASP A O 1
ATOM 1439 N N . LYS A 1 185 ? 18.600 -9.589 1.293 1.00 97.50 185 LYS A N 1
ATOM 1440 C CA . LYS A 1 185 ? 19.809 -9.683 0.457 1.00 97.50 185 LYS A CA 1
ATOM 1441 C C . LYS A 1 185 ? 19.559 -10.329 -0.914 1.00 97.50 185 LYS A C 1
ATOM 1443 O O . LYS A 1 185 ? 20.395 -10.197 -1.800 1.00 97.50 185 LYS A O 1
ATOM 1448 N N . GLU A 1 186 ? 18.448 -11.047 -1.072 1.00 97.56 186 GLU A N 1
ATOM 1449 C CA . GLU A 1 186 ? 18.034 -11.700 -2.320 1.00 97.56 186 GLU A CA 1
ATOM 1450 C C . GLU A 1 186 ? 17.114 -10.800 -3.165 1.00 97.56 186 GLU A C 1
ATOM 1452 O O . GLU A 1 186 ? 16.697 -11.209 -4.252 1.00 97.56 186 GLU A O 1
ATOM 1457 N N . ILE A 1 187 ? 16.814 -9.585 -2.681 1.00 98.25 187 ILE A N 1
ATOM 1458 C CA . ILE A 1 187 ? 15.935 -8.605 -3.320 1.00 98.25 187 ILE A CA 1
ATOM 1459 C C . ILE A 1 187 ? 16.767 -7.448 -3.870 1.00 98.25 187 ILE A C 1
ATOM 1461 O O . ILE A 1 187 ? 17.428 -6.725 -3.123 1.00 98.25 187 ILE A O 1
ATOM 1465 N N . TYR A 1 188 ? 16.672 -7.217 -5.174 1.00 98.38 188 TYR A N 1
ATOM 1466 C CA . TYR A 1 188 ? 17.136 -5.982 -5.789 1.00 98.38 188 TYR A CA 1
ATOM 1467 C C . TYR A 1 188 ? 15.990 -4.976 -5.885 1.00 98.38 188 TYR A C 1
ATOM 1469 O O . TYR A 1 188 ? 14.876 -5.341 -6.253 1.00 98.38 188 TYR A O 1
ATOM 1477 N N . SER A 1 189 ? 16.252 -3.710 -5.557 1.00 97.94 189 SER A N 1
ATOM 1478 C CA . SER A 1 189 ? 15.250 -2.637 -5.607 1.00 97.94 189 SER A CA 1
ATOM 1479 C C . SER A 1 189 ? 15.665 -1.600 -6.631 1.00 97.94 189 SER A C 1
ATOM 1481 O O . SER A 1 189 ? 16.658 -0.907 -6.412 1.00 97.94 189 SER A O 1
ATOM 1483 N N . PHE A 1 190 ? 14.908 -1.486 -7.721 1.00 97.69 190 PHE A N 1
ATOM 1484 C CA . PHE A 1 190 ? 15.201 -0.486 -8.739 1.00 97.69 190 PHE A CA 1
ATOM 1485 C C . PHE A 1 190 ? 15.024 0.935 -8.187 1.00 97.69 190 PHE A C 1
ATOM 1487 O O . PHE A 1 190 ? 14.119 1.253 -7.403 1.00 97.69 190 PHE A O 1
ATOM 1494 N N . THR A 1 191 ? 15.907 1.807 -8.634 1.00 93.50 191 THR A N 1
ATOM 1495 C CA . THR A 1 191 ? 15.950 3.242 -8.386 1.00 93.50 191 THR A CA 1
ATOM 1496 C C . THR A 1 191 ? 15.546 4.000 -9.649 1.00 93.50 191 THR A C 1
ATOM 1498 O O . THR A 1 191 ? 15.251 3.407 -10.686 1.00 93.50 191 THR A O 1
ATOM 1501 N N . ALA A 1 192 ? 15.500 5.329 -9.564 1.00 85.69 192 ALA A N 1
ATOM 1502 C CA . ALA A 1 192 ? 15.183 6.172 -10.712 1.00 85.69 192 ALA A CA 1
ATOM 1503 C C . ALA A 1 192 ? 16.297 6.204 -11.773 1.00 85.69 192 ALA A C 1
ATOM 1505 O O . ALA A 1 192 ? 16.048 6.706 -12.860 1.00 85.69 192 ALA A O 1
ATOM 1506 N N . ASP A 1 193 ? 17.478 5.644 -11.501 1.00 90.06 193 ASP A N 1
ATOM 1507 C CA . ASP A 1 193 ? 18.627 5.688 -12.416 1.00 90.06 193 ASP A CA 1
ATOM 1508 C C . ASP A 1 193 ? 18.908 4.340 -13.103 1.00 90.06 193 ASP A C 1
ATOM 1510 O O . ASP A 1 193 ? 19.723 4.267 -14.022 1.00 90.06 193 ASP A O 1
ATOM 1514 N N . ASP A 1 194 ? 18.233 3.265 -12.686 1.00 92.94 194 ASP A N 1
ATOM 1515 C CA . ASP A 1 194 ? 18.527 1.924 -13.187 1.00 92.94 194 ASP A CA 1
ATOM 1516 C C . ASP A 1 194 ? 17.990 1.697 -14.604 1.00 92.94 194 ASP A C 1
ATOM 1518 O O . ASP A 1 194 ? 16.813 1.918 -14.898 1.00 92.94 194 ASP A O 1
ATOM 1522 N N . THR A 1 195 ? 18.863 1.200 -15.478 1.00 89.88 195 THR A N 1
ATOM 1523 C CA . THR A 1 195 ? 18.565 0.837 -16.876 1.00 89.88 195 THR A CA 1
ATOM 1524 C C . THR A 1 195 ? 18.896 -0.622 -17.195 1.00 89.88 195 THR A C 1
ATOM 1526 O O . THR A 1 195 ? 18.592 -1.108 -18.283 1.00 89.88 195 THR A O 1
ATOM 1529 N N . GLU A 1 196 ? 19.487 -1.342 -16.241 1.00 91.75 196 GLU A N 1
ATOM 1530 C CA . GLU A 1 196 ? 19.924 -2.731 -16.367 1.00 91.75 196 GLU A CA 1
ATOM 1531 C C . GLU A 1 196 ? 19.399 -3.568 -15.195 1.00 91.75 196 GLU A C 1
ATOM 1533 O O . GLU A 1 196 ? 18.934 -3.036 -14.189 1.00 91.75 196 GLU A O 1
ATOM 1538 N N . VAL A 1 197 ? 19.477 -4.895 -15.318 1.00 93.88 197 VAL A N 1
ATOM 1539 C CA . VAL A 1 197 ? 19.038 -5.837 -14.278 1.00 93.88 197 VAL A CA 1
ATOM 1540 C C . VAL A 1 197 ? 20.257 -6.561 -13.707 1.00 93.88 197 VAL A C 1
ATOM 1542 O O . VAL A 1 197 ? 20.817 -7.429 -14.382 1.00 93.88 197 VAL A O 1
ATOM 1545 N N . PRO A 1 198 ? 20.691 -6.237 -12.474 1.00 93.88 198 PRO A N 1
ATOM 1546 C CA . PRO A 1 198 ? 21.840 -6.896 -11.861 1.00 93.88 198 PRO A CA 1
ATOM 1547 C C . PRO A 1 198 ? 21.597 -8.387 -11.642 1.00 93.88 198 PRO A C 1
ATOM 1549 O O . PRO A 1 198 ? 20.525 -8.794 -11.203 1.00 93.88 198 PRO A O 1
ATOM 1552 N N . ALA A 1 199 ? 22.601 -9.218 -11.912 1.00 91.75 199 ALA A N 1
ATOM 1553 C CA . ALA A 1 199 ? 22.521 -10.653 -11.659 1.00 91.75 199 ALA A CA 1
ATOM 1554 C C . ALA A 1 199 ? 22.664 -10.985 -10.160 1.00 91.75 199 ALA A C 1
ATOM 1556 O O . ALA A 1 199 ? 23.217 -10.206 -9.388 1.00 91.75 199 ALA A O 1
ATOM 1557 N N . GLY A 1 200 ? 22.230 -12.187 -9.768 1.00 92.12 200 GLY A N 1
ATOM 1558 C CA . GLY A 1 200 ? 22.466 -12.733 -8.423 1.00 92.12 200 GLY A CA 1
ATOM 1559 C C . GLY A 1 200 ? 21.352 -12.483 -7.404 1.00 92.12 200 GLY A C 1
ATOM 1560 O O . GLY A 1 200 ? 21.504 -12.876 -6.251 1.00 92.12 200 GLY A O 1
ATOM 1561 N N . TYR A 1 201 ? 20.236 -11.889 -7.826 1.00 97.25 201 TYR A N 1
ATOM 1562 C CA . TYR A 1 201 ? 19.048 -11.688 -7.000 1.00 97.25 201 TYR A CA 1
ATOM 1563 C C . TYR A 1 201 ? 17.932 -12.639 -7.433 1.00 97.25 201 TYR A C 1
ATOM 1565 O O . TYR A 1 201 ? 17.804 -12.969 -8.613 1.00 97.25 201 TYR A O 1
ATOM 1573 N N . ARG A 1 202 ? 17.118 -13.088 -6.476 1.00 95.38 202 ARG A N 1
ATOM 1574 C CA . ARG A 1 202 ? 15.929 -13.908 -6.760 1.00 95.38 202 ARG A CA 1
ATOM 1575 C C . ARG A 1 202 ? 14.714 -13.038 -7.054 1.00 95.38 202 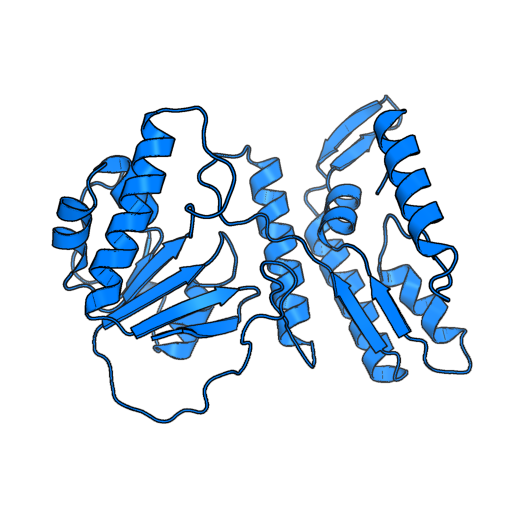ARG A C 1
ATOM 1577 O O . ARG A 1 202 ? 13.877 -13.400 -7.879 1.00 95.38 202 ARG A O 1
ATOM 1584 N N . ALA A 1 203 ? 14.631 -11.883 -6.400 1.00 97.88 203 ALA A N 1
ATOM 1585 C CA . ALA A 1 203 ? 13.516 -10.962 -6.529 1.00 97.88 203 ALA A CA 1
ATOM 1586 C C . ALA A 1 203 ? 13.972 -9.579 -6.992 1.00 97.88 203 ALA A C 1
ATOM 1588 O O . ALA A 1 203 ? 15.009 -9.077 -6.561 1.00 97.88 203 ALA A O 1
ATOM 1589 N N . TYR A 1 204 ? 13.152 -8.953 -7.829 1.00 98.38 204 TYR A N 1
ATOM 1590 C CA . TYR A 1 204 ? 13.363 -7.597 -8.322 1.00 98.38 204 TYR A CA 1
ATOM 1591 C C . TYR A 1 204 ? 12.111 -6.771 -8.051 1.00 98.38 204 TYR A C 1
ATOM 1593 O O . TYR A 1 204 ? 11.042 -7.087 -8.575 1.00 98.38 204 TYR A O 1
ATOM 1601 N N . GLU A 1 205 ? 12.230 -5.736 -7.225 1.00 98.25 205 GLU A N 1
ATOM 1602 C CA . GLU A 1 205 ? 11.126 -4.849 -6.864 1.00 98.25 205 GLU A CA 1
ATOM 1603 C C . GLU A 1 205 ? 11.269 -3.449 -7.443 1.00 98.25 205 GLU A C 1
ATOM 1605 O O . GLU A 1 205 ? 12.362 -3.021 -7.818 1.00 98.25 205 GLU A O 1
ATOM 1610 N N . HIS A 1 206 ? 10.142 -2.739 -7.482 1.00 97.50 206 HIS A N 1
ATOM 1611 C CA . HIS A 1 206 ? 10.001 -1.457 -8.161 1.00 97.50 206 HIS A CA 1
ATOM 1612 C C . HIS A 1 206 ? 10.290 -1.545 -9.666 1.00 97.50 206 HIS A C 1
ATOM 1614 O O . HIS A 1 206 ? 10.882 -0.644 -10.261 1.00 97.50 206 HIS A O 1
ATOM 1620 N N . ALA A 1 207 ? 9.903 -2.654 -10.306 1.00 97.81 207 ALA A N 1
ATOM 1621 C CA . ALA A 1 207 ? 10.184 -2.882 -11.724 1.00 97.81 207 ALA A CA 1
ATOM 1622 C C . ALA A 1 207 ? 9.543 -1.829 -12.650 1.00 97.81 207 ALA A C 1
ATOM 1624 O O . ALA A 1 207 ? 10.048 -1.594 -13.747 1.00 97.81 207 ALA A O 1
ATOM 1625 N N . GLU A 1 208 ? 8.494 -1.131 -12.210 1.00 96.81 208 GLU A N 1
ATOM 1626 C CA . GLU A 1 208 ? 7.939 0.033 -12.909 1.00 96.81 208 GLU A CA 1
ATOM 1627 C C . GLU A 1 208 ? 8.950 1.181 -13.078 1.00 96.81 208 GLU A C 1
ATOM 1629 O O . GLU A 1 208 ? 8.843 1.956 -14.030 1.00 96.81 208 GLU A O 1
ATOM 1634 N N . ARG A 1 209 ? 9.967 1.283 -12.211 1.00 96.06 209 ARG A N 1
ATOM 1635 C CA . ARG A 1 209 ? 11.037 2.288 -12.334 1.00 96.06 209 ARG A CA 1
ATOM 1636 C C . ARG A 1 209 ? 12.018 1.947 -13.449 1.00 96.06 209 ARG A C 1
ATOM 1638 O O . ARG A 1 209 ? 12.380 2.830 -14.220 1.00 96.06 209 ARG A O 1
ATOM 1645 N N . LEU A 1 210 ? 12.351 0.665 -13.613 1.00 96.50 210 LEU A N 1
ATOM 1646 C CA . LEU A 1 210 ? 13.116 0.192 -14.771 1.00 96.50 210 LEU A CA 1
ATOM 1647 C C . LEU A 1 210 ? 12.361 0.506 -16.074 1.00 96.50 210 LEU A C 1
ATOM 1649 O O . LEU A 1 210 ? 12.936 1.035 -17.023 1.00 96.50 210 LEU A O 1
ATOM 1653 N N . VAL A 1 211 ? 11.049 0.236 -16.108 1.00 96.44 211 VAL A N 1
ATOM 1654 C CA . VAL A 1 211 ? 10.202 0.556 -17.270 1.00 96.44 211 VAL A CA 1
ATOM 1655 C C . VAL A 1 211 ? 10.165 2.054 -17.545 1.00 96.44 211 VAL A C 1
ATOM 1657 O O . VAL A 1 211 ? 10.206 2.454 -18.704 1.00 96.44 211 VAL A O 1
ATOM 1660 N N . ARG A 1 212 ? 10.109 2.898 -16.512 1.00 95.06 212 ARG A N 1
ATOM 1661 C CA . ARG A 1 212 ? 10.145 4.356 -16.670 1.00 95.06 212 ARG A CA 1
ATOM 1662 C C . ARG A 1 212 ? 11.425 4.842 -17.355 1.00 95.06 212 ARG A C 1
ATOM 1664 O O . ARG A 1 212 ? 11.349 5.783 -18.139 1.00 95.06 212 ARG A O 1
ATOM 1671 N N . ASN A 1 213 ? 12.561 4.200 -17.098 1.00 93.62 213 ASN A N 1
ATOM 1672 C CA . ASN A 1 213 ? 13.841 4.575 -17.703 1.00 93.62 213 ASN A CA 1
ATOM 1673 C C . ASN A 1 213 ? 14.025 4.019 -19.117 1.00 93.62 213 ASN A C 1
ATOM 1675 O O . ASN A 1 213 ? 14.573 4.697 -19.983 1.00 93.62 213 ASN A O 1
ATOM 1679 N N . ILE A 1 214 ? 13.541 2.802 -19.365 1.00 95.56 214 ILE A N 1
ATOM 1680 C CA . ILE A 1 214 ? 13.652 2.134 -20.670 1.00 95.56 214 ILE A CA 1
ATOM 1681 C C . ILE A 1 214 ? 12.559 2.609 -21.646 1.00 95.56 214 ILE A C 1
ATOM 1683 O O . ILE A 1 214 ? 12.790 2.758 -22.843 1.00 95.56 214 ILE A O 1
ATOM 1687 N N . LEU A 1 215 ? 11.350 2.869 -21.144 1.00 95.94 215 LEU A N 1
ATOM 1688 C CA . LEU A 1 215 ? 10.147 3.228 -21.907 1.00 95.94 215 LEU A CA 1
ATOM 1689 C C . LEU A 1 215 ? 9.779 2.217 -23.008 1.00 95.94 215 LEU A C 1
ATOM 1691 O O . LEU A 1 215 ? 9.280 2.613 -24.072 1.00 95.94 215 LEU A O 1
ATOM 1695 N N . SER A 1 216 ? 10.016 0.929 -22.743 1.00 97.75 216 SER A N 1
ATOM 1696 C CA . SER A 1 216 ? 9.659 -0.202 -23.604 1.00 97.75 216 SER A CA 1
ATOM 1697 C C . SER A 1 216 ? 9.391 -1.453 -22.768 1.00 97.75 216 SER A C 1
ATOM 1699 O O . SER A 1 216 ? 10.296 -2.011 -22.146 1.00 97.75 216 SER A O 1
ATOM 1701 N N . ALA A 1 217 ? 8.146 -1.929 -22.783 1.00 98.06 217 ALA A N 1
ATOM 1702 C CA . ALA A 1 217 ? 7.742 -3.151 -22.098 1.00 98.06 217 ALA A CA 1
ATOM 1703 C C . ALA A 1 217 ? 8.481 -4.386 -22.620 1.00 98.06 217 ALA A C 1
ATOM 1705 O O . ALA A 1 217 ? 8.791 -5.286 -21.845 1.00 98.06 217 ALA A O 1
ATOM 1706 N N . GLU A 1 218 ? 8.770 -4.437 -23.922 1.00 98.25 218 GLU A N 1
ATOM 1707 C CA . GLU A 1 218 ? 9.455 -5.572 -24.542 1.00 98.25 218 GLU A CA 1
ATOM 1708 C C . GLU A 1 218 ? 10.914 -5.669 -24.090 1.00 98.25 218 GLU A C 1
ATOM 1710 O O . GLU A 1 218 ? 11.394 -6.756 -23.762 1.00 98.25 218 GLU A O 1
ATOM 1715 N N . GLU A 1 219 ? 11.612 -4.536 -24.022 1.00 97.88 219 GLU A N 1
ATOM 1716 C CA . GLU A 1 219 ? 12.988 -4.488 -23.529 1.00 97.88 219 GLU A CA 1
ATOM 1717 C C . GLU A 1 219 ? 13.038 -4.830 -22.037 1.00 97.88 219 GLU A C 1
ATOM 1719 O O . GLU A 1 219 ? 13.773 -5.738 -21.646 1.00 97.88 219 GLU A O 1
ATOM 1724 N N . SER A 1 220 ? 12.181 -4.215 -21.212 1.00 97.62 220 SER A N 1
ATOM 1725 C CA . SER A 1 220 ? 12.087 -4.548 -19.784 1.00 97.62 220 SER A CA 1
ATOM 1726 C C . SER A 1 220 ? 11.704 -6.015 -19.548 1.00 97.62 220 SER A C 1
ATOM 1728 O O . SER A 1 220 ? 12.268 -6.668 -18.669 1.00 97.62 220 SER A O 1
ATOM 1730 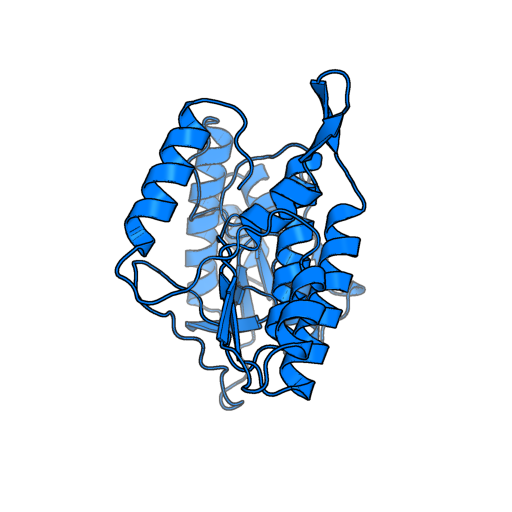N N . PHE A 1 221 ? 10.796 -6.578 -20.352 1.00 97.94 221 PHE A N 1
ATOM 1731 C CA . PHE A 1 221 ? 10.439 -7.996 -20.285 1.00 97.94 221 PHE A CA 1
ATOM 1732 C C . PHE A 1 221 ? 11.640 -8.883 -20.603 1.00 97.94 221 PHE A C 1
ATOM 1734 O O . PHE A 1 221 ? 11.892 -9.845 -19.884 1.00 97.94 221 PHE A O 1
ATOM 1741 N N . ASN A 1 222 ? 12.407 -8.570 -21.648 1.00 97.25 222 ASN A N 1
ATOM 1742 C CA . ASN A 1 222 ? 13.581 -9.361 -22.009 1.00 97.25 222 ASN A CA 1
ATOM 1743 C C . ASN A 1 222 ? 14.642 -9.397 -20.906 1.00 97.25 222 ASN A C 1
ATOM 1745 O O . ASN A 1 222 ? 15.326 -10.415 -20.780 1.00 97.25 222 ASN A O 1
ATOM 1749 N N . LEU A 1 223 ? 14.737 -8.337 -20.102 1.00 96.50 223 LEU A N 1
ATOM 1750 C CA . LEU A 1 223 ? 15.627 -8.269 -18.945 1.00 96.50 223 LEU A CA 1
ATOM 1751 C C . LEU A 1 223 ? 15.084 -9.033 -17.723 1.00 96.50 223 LEU A C 1
ATOM 1753 O O . LEU A 1 223 ? 15.857 -9.637 -16.986 1.00 96.50 223 LEU A O 1
ATOM 1757 N N . LEU A 1 224 ? 13.763 -9.038 -17.511 1.00 96.69 224 LEU A N 1
ATOM 1758 C CA . LEU A 1 224 ? 13.124 -9.614 -16.317 1.00 96.69 224 LEU A CA 1
ATOM 1759 C C . LEU A 1 224 ? 12.539 -11.019 -16.518 1.00 96.69 224 LEU A C 1
ATOM 1761 O O . LEU A 1 224 ? 12.157 -11.668 -15.544 1.00 96.69 224 LEU A O 1
ATOM 1765 N N . LYS A 1 225 ? 12.442 -11.525 -17.751 1.00 95.31 225 LYS A N 1
ATOM 1766 C CA . LYS A 1 225 ? 11.737 -12.785 -18.058 1.00 95.31 225 LYS A CA 1
ATOM 1767 C C . LYS A 1 225 ? 12.267 -13.990 -17.286 1.00 95.31 225 LYS A C 1
ATOM 1769 O O . LYS A 1 225 ? 11.475 -14.869 -16.960 1.00 95.31 225 LYS A O 1
ATOM 1774 N N . GLU A 1 226 ? 13.557 -14.023 -16.951 1.00 94.06 226 GLU A N 1
ATOM 1775 C CA . GLU A 1 226 ? 14.169 -15.113 -16.176 1.00 94.06 226 GLU A CA 1
ATOM 1776 C C . GLU A 1 226 ? 14.160 -14.894 -14.659 1.00 94.06 226 GLU A C 1
ATOM 1778 O O . GLU A 1 226 ? 14.463 -15.831 -13.926 1.00 94.06 226 GLU A O 1
ATOM 1783 N N . ALA A 1 227 ? 13.767 -13.711 -14.172 1.00 95.31 227 ALA A N 1
ATOM 1784 C CA . ALA A 1 227 ? 13.661 -13.453 -12.739 1.00 95.31 227 ALA A CA 1
ATOM 1785 C C . ALA A 1 227 ? 12.657 -14.413 -12.085 1.00 95.31 227 ALA A C 1
ATOM 1787 O O . ALA A 1 227 ? 11.554 -14.601 -12.606 1.00 95.31 227 ALA A O 1
ATOM 1788 N N . GLU A 1 228 ? 13.006 -14.978 -10.930 1.00 96.00 228 GLU A N 1
ATOM 1789 C CA . GLU A 1 228 ? 12.102 -15.837 -10.157 1.00 96.00 228 GLU A CA 1
ATOM 1790 C C . GLU A 1 228 ? 10.896 -15.015 -9.682 1.00 96.00 228 GLU A C 1
ATOM 1792 O O . GLU A 1 228 ? 9.756 -15.364 -9.985 1.00 96.00 228 GLU A O 1
ATOM 1797 N N . ILE A 1 229 ? 11.132 -13.856 -9.059 1.00 98.00 229 ILE A N 1
ATOM 1798 C CA . ILE A 1 229 ? 10.079 -12.978 -8.533 1.00 98.00 229 ILE A CA 1
ATOM 1799 C C . ILE A 1 229 ? 10.232 -11.568 -9.110 1.00 98.00 229 ILE A C 1
ATOM 1801 O O . ILE A 1 229 ? 11.291 -10.949 -9.005 1.00 98.00 229 ILE A O 1
ATOM 1805 N N . VAL A 1 230 ? 9.156 -11.035 -9.688 1.00 98.50 230 VAL A N 1
ATOM 1806 C CA . VAL A 1 230 ? 9.068 -9.622 -10.090 1.00 98.50 230 VAL A CA 1
ATOM 1807 C C . VAL A 1 230 ? 7.988 -8.944 -9.259 1.00 98.50 230 VAL A C 1
ATOM 1809 O O . VAL A 1 230 ? 6.867 -9.447 -9.187 1.00 98.50 230 VAL A O 1
ATOM 1812 N N . ILE A 1 231 ? 8.324 -7.817 -8.633 1.00 98.62 231 ILE A N 1
ATOM 1813 C CA . ILE A 1 231 ? 7.429 -7.035 -7.779 1.00 98.62 231 ILE A CA 1
ATOM 1814 C C . ILE A 1 231 ? 7.224 -5.649 -8.397 1.00 98.62 231 ILE A C 1
ATOM 1816 O O . ILE A 1 231 ? 8.189 -4.931 -8.663 1.00 98.62 231 ILE A O 1
ATOM 1820 N N . VAL A 1 232 ? 5.964 -5.272 -8.609 1.00 98.38 232 VAL A N 1
ATOM 1821 C CA . VAL A 1 232 ? 5.572 -4.051 -9.329 1.00 98.38 232 VAL A CA 1
ATOM 1822 C C . VAL A 1 232 ? 4.640 -3.202 -8.462 1.00 98.38 232 VAL A C 1
ATOM 1824 O O . VAL A 1 232 ? 3.667 -3.722 -7.906 1.00 98.38 232 VAL A O 1
ATOM 1827 N N . ASP A 1 233 ? 4.911 -1.901 -8.341 1.00 97.06 233 ASP A N 1
ATOM 1828 C CA . ASP A 1 233 ? 3.887 -0.945 -7.903 1.00 97.06 233 ASP A CA 1
ATOM 1829 C C . ASP A 1 233 ? 2.890 -0.745 -9.059 1.00 97.06 233 ASP A C 1
ATOM 1831 O O . ASP A 1 233 ? 3.268 -0.345 -10.162 1.00 97.06 233 ASP A O 1
ATOM 1835 N N . ASP A 1 234 ? 1.611 -1.060 -8.842 1.00 96.12 234 ASP A N 1
ATOM 1836 C CA . ASP A 1 234 ? 0.593 -0.893 -9.884 1.00 96.12 234 ASP A CA 1
ATOM 1837 C C . ASP A 1 234 ? 0.270 0.583 -10.085 1.00 96.12 234 ASP A C 1
ATOM 1839 O O . ASP A 1 234 ? -0.535 1.137 -9.360 1.00 96.12 234 ASP A O 1
ATOM 1843 N N . ILE A 1 235 ? 0.855 1.205 -11.102 1.00 95.81 235 ILE A N 1
ATOM 1844 C CA . ILE A 1 235 ? 0.626 2.614 -11.452 1.00 95.81 235 ILE A CA 1
ATOM 1845 C C . ILE A 1 235 ? -0.458 2.806 -12.530 1.00 95.81 235 ILE A C 1
ATOM 1847 O O . ILE A 1 235 ? -0.560 3.870 -13.150 1.00 95.81 235 ILE A O 1
ATOM 1851 N N . THR A 1 236 ? -1.226 1.756 -12.840 1.00 94.56 236 THR A N 1
ATOM 1852 C CA . THR A 1 236 ? -2.063 1.701 -14.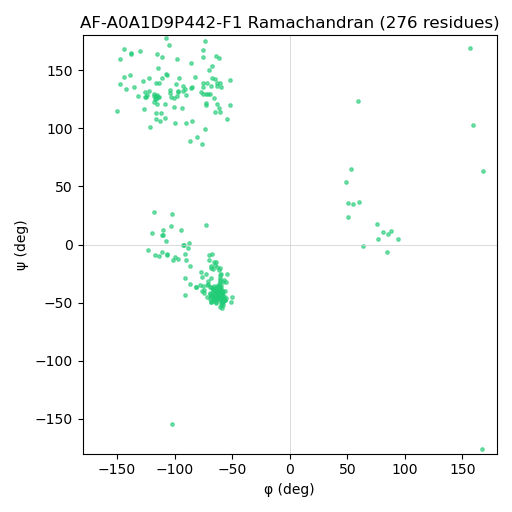051 1.00 94.56 236 THR A CA 1
ATOM 1853 C C . THR A 1 236 ? -3.525 2.073 -13.827 1.00 94.56 236 THR A C 1
ATOM 1855 O O . THR A 1 236 ? -4.230 2.344 -14.806 1.00 94.56 236 THR A O 1
ATOM 1858 N N . CYS A 1 237 ? -3.965 2.166 -12.572 1.00 89.56 237 CYS A N 1
ATOM 1859 C CA . CYS A 1 237 ? -5.378 2.292 -12.204 1.00 89.56 237 CYS A CA 1
ATOM 1860 C C . CYS A 1 237 ? -5.789 3.690 -11.712 1.00 89.56 237 CYS A C 1
ATOM 1862 O O . CYS A 1 237 ? -6.978 3.948 -11.547 1.00 89.56 237 CYS A O 1
ATOM 1864 N N . GLY A 1 238 ? -4.843 4.601 -11.495 1.00 89.75 238 GLY A N 1
ATOM 1865 C CA . GLY A 1 238 ? -5.127 5.928 -10.959 1.00 89.75 238 GLY A CA 1
ATOM 1866 C C . GLY A 1 238 ? -5.132 7.054 -11.999 1.00 89.75 238 GLY A C 1
ATOM 1867 O O . GLY A 1 238 ? -5.396 6.844 -13.192 1.00 89.75 238 GLY A O 1
ATOM 1868 N N . ILE A 1 239 ? -4.860 8.280 -11.540 1.00 90.94 239 ILE A N 1
ATOM 1869 C CA . ILE A 1 239 ? -4.952 9.503 -12.350 1.00 90.94 239 ILE A CA 1
ATOM 1870 C C . ILE A 1 239 ? -3.988 9.441 -13.544 1.00 90.94 239 ILE A C 1
ATOM 1872 O O . ILE A 1 239 ? -2.864 8.948 -13.454 1.00 90.94 239 ILE A O 1
ATOM 1876 N N . VAL A 1 240 ? -4.452 9.909 -14.705 1.00 90.69 240 VAL A N 1
ATOM 1877 C CA . VAL A 1 240 ? -3.621 10.009 -15.912 1.00 90.69 240 VAL A CA 1
ATOM 1878 C C . VAL A 1 240 ? -2.635 11.166 -15.740 1.00 90.69 240 VAL A C 1
ATOM 1880 O O . VAL A 1 240 ? -3.080 12.299 -15.555 1.00 90.69 240 VAL A O 1
ATOM 1883 N N . PRO A 1 241 ? -1.314 10.925 -15.815 1.00 90.88 241 PRO A N 1
ATOM 1884 C CA . PRO A 1 241 ? -0.337 11.986 -15.621 1.00 90.88 241 PRO A CA 1
ATOM 1885 C C . PRO A 1 241 ? -0.347 12.985 -16.789 1.00 90.88 241 PRO A C 1
ATOM 1887 O O . PRO A 1 241 ? -0.618 12.650 -17.951 1.00 90.88 241 PRO A O 1
ATOM 1890 N N . MET A 1 242 ? -0.015 14.237 -16.474 1.00 91.50 242 MET A N 1
ATOM 1891 C CA . MET A 1 242 ? 0.072 15.322 -17.459 1.00 91.50 242 MET A CA 1
ATOM 1892 C C . MET A 1 242 ? 1.342 15.246 -18.310 1.00 91.50 242 MET A C 1
ATOM 1894 O O . MET A 1 242 ? 1.324 15.665 -19.471 1.00 91.50 242 MET A O 1
ATOM 1898 N N . ASP A 1 243 ? 2.420 14.675 -17.777 1.00 94.19 243 ASP A N 1
ATOM 1899 C CA . ASP A 1 243 ? 3.661 14.475 -18.516 1.00 94.19 243 ASP A CA 1
ATOM 1900 C C . ASP A 1 243 ? 3.548 13.308 -19.513 1.00 94.19 243 ASP A C 1
ATOM 1902 O O . ASP A 1 243 ? 2.945 12.267 -19.239 1.00 94.19 243 ASP A O 1
ATOM 1906 N N . ALA A 1 244 ? 4.099 13.494 -20.714 1.00 94.75 244 ALA A N 1
ATOM 1907 C CA . ALA A 1 244 ? 4.019 12.495 -21.778 1.00 94.75 244 ALA A CA 1
ATOM 1908 C C . ALA A 1 244 ? 4.875 11.255 -21.493 1.00 94.75 244 ALA A C 1
ATOM 1910 O O . ALA A 1 244 ? 4.475 10.145 -21.855 1.00 94.75 244 ALA A O 1
ATOM 1911 N N . THR A 1 245 ? 6.019 11.440 -20.839 1.00 93.38 245 THR A N 1
ATOM 1912 C CA . THR A 1 245 ? 6.925 10.361 -20.442 1.00 93.38 245 THR A CA 1
ATOM 1913 C C . THR A 1 245 ? 6.273 9.510 -19.364 1.00 93.38 245 THR A C 1
ATOM 1915 O O . THR A 1 245 ? 6.240 8.290 -19.502 1.00 93.38 245 THR A O 1
ATOM 1918 N N . ASP A 1 246 ? 5.655 10.135 -18.361 1.00 93.50 246 ASP A N 1
ATOM 1919 C CA . ASP A 1 246 ? 4.924 9.428 -17.301 1.00 93.50 246 ASP A CA 1
ATOM 1920 C C . ASP A 1 246 ? 3.728 8.638 -17.851 1.00 93.50 246 ASP A C 1
ATOM 1922 O O . ASP A 1 246 ? 3.508 7.490 -17.460 1.00 93.50 246 ASP A O 1
ATOM 1926 N N . ARG A 1 247 ? 2.975 9.203 -18.811 1.00 95.25 247 ARG A N 1
ATOM 1927 C CA . ARG A 1 247 ? 1.894 8.462 -19.491 1.00 95.25 247 ARG A CA 1
ATOM 1928 C C . ARG A 1 247 ? 2.426 7.234 -20.216 1.00 95.25 247 ARG A C 1
ATOM 1930 O O . ARG A 1 247 ? 1.827 6.165 -20.114 1.00 95.25 247 ARG A O 1
ATOM 1937 N N . LYS A 1 248 ? 3.537 7.389 -20.940 1.00 96.81 248 LYS A N 1
ATOM 1938 C CA . LYS A 1 248 ? 4.169 6.281 -21.657 1.00 96.81 248 LYS A CA 1
ATOM 1939 C C . LYS A 1 248 ? 4.664 5.219 -20.676 1.00 96.81 248 LYS A C 1
ATOM 1941 O O . LYS A 1 248 ? 4.368 4.049 -20.869 1.00 96.81 248 LYS A O 1
ATOM 1946 N N . ALA A 1 249 ? 5.344 5.617 -19.601 1.00 95.88 249 AL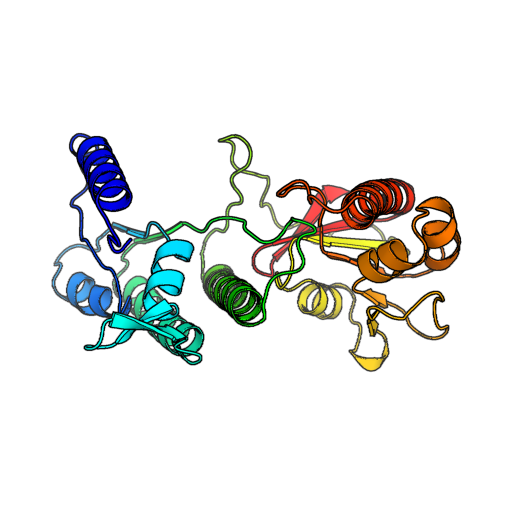A A N 1
ATOM 1947 C CA . ALA A 1 249 ? 5.807 4.704 -18.561 1.00 95.88 249 ALA A CA 1
ATOM 1948 C C . ALA A 1 249 ? 4.644 3.914 -17.941 1.00 95.88 249 ALA A C 1
ATOM 1950 O O . ALA A 1 249 ? 4.732 2.696 -17.824 1.00 95.88 249 ALA A O 1
ATOM 1951 N N . ARG A 1 250 ? 3.519 4.571 -17.625 1.00 96.62 250 ARG A N 1
ATOM 1952 C CA . ARG A 1 250 ? 2.294 3.904 -17.151 1.00 96.62 250 ARG A CA 1
ATOM 1953 C C . ARG A 1 250 ? 1.788 2.844 -18.135 1.00 96.62 250 ARG A C 1
ATOM 1955 O O . ARG A 1 250 ? 1.459 1.733 -17.721 1.00 96.62 250 ARG A O 1
ATOM 1962 N N . GLU A 1 251 ? 1.707 3.176 -19.422 1.00 97.88 251 GLU A N 1
ATOM 1963 C CA . GLU A 1 251 ? 1.239 2.251 -20.461 1.00 97.88 251 GLU A CA 1
ATOM 1964 C C . GLU A 1 251 ? 2.188 1.056 -20.638 1.00 97.88 251 GLU A C 1
ATOM 1966 O O . GLU A 1 251 ? 1.745 -0.097 -20.661 1.00 97.88 251 GLU A O 1
ATOM 1971 N N . GLU A 1 252 ? 3.494 1.313 -20.706 1.00 98.38 252 GLU A N 1
ATOM 1972 C CA . GLU A 1 252 ? 4.515 0.273 -20.837 1.00 98.38 252 GLU A CA 1
ATOM 1973 C C . GLU A 1 252 ? 4.579 -0.624 -19.591 1.00 98.38 252 GLU A C 1
ATOM 1975 O O . GLU A 1 252 ? 4.719 -1.838 -19.725 1.00 98.38 252 GLU A O 1
ATOM 1980 N N . THR A 1 253 ? 4.371 -0.090 -18.383 1.00 98.25 253 THR A N 1
ATOM 1981 C CA . THR A 1 253 ? 4.300 -0.904 -17.157 1.00 98.25 253 THR A CA 1
ATOM 1982 C C . THR A 1 253 ? 3.110 -1.861 -17.207 1.00 98.25 253 THR A C 1
ATOM 1984 O O . THR A 1 253 ? 3.252 -3.047 -16.900 1.00 98.25 253 THR A O 1
ATOM 1987 N N . GLY A 1 254 ? 1.949 -1.397 -17.680 1.00 98.00 254 GLY A N 1
ATOM 1988 C CA . GLY A 1 254 ? 0.785 -2.262 -17.895 1.00 98.00 254 GLY A CA 1
ATOM 1989 C C . GLY A 1 254 ? 1.045 -3.370 -18.922 1.00 98.00 254 GLY A C 1
ATOM 1990 O O . GLY A 1 254 ? 0.651 -4.521 -18.712 1.00 98.00 254 GLY A O 1
ATOM 1991 N N . ARG A 1 255 ? 1.746 -3.057 -20.018 1.00 98.56 255 ARG A N 1
ATOM 1992 C CA . ARG A 1 255 ? 2.157 -4.051 -21.025 1.00 98.56 255 ARG A CA 1
ATOM 1993 C C . ARG A 1 255 ? 3.161 -5.056 -20.461 1.00 98.56 255 ARG A C 1
ATOM 1995 O O . ARG A 1 255 ? 2.984 -6.253 -20.684 1.00 98.56 255 ARG A O 1
ATOM 2002 N N . LEU A 1 256 ? 4.151 -4.609 -19.685 1.00 98.50 256 LEU A N 1
ATOM 2003 C CA . LEU A 1 256 ? 5.115 -5.485 -19.014 1.00 98.50 256 LEU A CA 1
ATOM 2004 C C . LEU A 1 256 ? 4.396 -6.484 -18.102 1.00 98.50 256 LEU A C 1
ATOM 2006 O O . LEU A 1 256 ? 4.642 -7.686 -18.209 1.00 98.50 256 LEU A O 1
ATOM 2010 N N . MET A 1 257 ? 3.481 -6.013 -17.247 1.00 98.06 257 MET A N 1
ATOM 2011 C CA . MET A 1 257 ? 2.712 -6.887 -16.353 1.00 98.06 257 MET A CA 1
ATOM 2012 C C . MET A 1 257 ? 1.909 -7.935 -17.133 1.00 98.06 257 MET A C 1
ATOM 2014 O O . MET A 1 257 ? 1.908 -9.105 -16.758 1.00 98.06 257 MET A O 1
ATOM 2018 N N . GLN A 1 258 ? 1.289 -7.564 -18.260 1.00 98.00 258 GLN A N 1
ATOM 2019 C CA . GLN A 1 258 ? 0.596 -8.522 -19.131 1.00 98.00 258 GLN A CA 1
ATOM 2020 C C . GLN A 1 258 ? 1.542 -9.550 -19.765 1.00 98.00 258 GLN A C 1
ATOM 2022 O O . GLN A 1 258 ? 1.168 -10.713 -19.912 1.00 98.00 258 GLN A O 1
ATOM 2027 N N . MET A 1 259 ? 2.754 -9.147 -20.160 1.00 98.25 259 MET A N 1
ATOM 2028 C CA . MET A 1 259 ? 3.756 -10.054 -20.730 1.00 98.25 259 MET A CA 1
ATOM 2029 C C . MET A 1 259 ? 4.278 -11.040 -19.683 1.00 98.25 259 MET A C 1
ATOM 2031 O O . MET A 1 259 ? 4.254 -12.244 -19.933 1.00 98.25 259 MET A O 1
ATOM 2035 N N . LEU A 1 260 ? 4.671 -10.544 -18.506 1.00 96.81 260 LEU A N 1
ATOM 2036 C CA . LEU A 1 260 ? 5.107 -11.353 -17.362 1.00 96.81 260 LEU A CA 1
ATOM 2037 C C . LEU A 1 260 ? 3.987 -12.269 -16.852 1.00 96.81 260 LEU A C 1
ATOM 2039 O O . LEU A 1 260 ? 4.232 -13.408 -16.479 1.00 96.81 260 LEU A O 1
ATOM 2043 N N . GLY A 1 261 ? 2.737 -11.809 -16.869 1.00 94.94 261 GLY A N 1
ATOM 2044 C CA . GLY A 1 261 ? 1.592 -12.590 -16.409 1.00 94.94 261 GLY A CA 1
ATOM 2045 C C . GLY A 1 261 ? 1.258 -13.808 -17.278 1.00 94.94 261 GLY A C 1
ATOM 2046 O O . GLY A 1 261 ? 0.401 -14.606 -16.895 1.00 94.94 261 GLY A O 1
ATOM 2047 N N . LYS A 1 262 ? 1.887 -13.997 -18.448 1.00 94.25 262 LYS A N 1
ATOM 2048 C CA . LYS A 1 262 ? 1.608 -15.148 -19.329 1.00 94.25 262 LYS A CA 1
ATOM 2049 C C . LYS A 1 262 ? 2.087 -16.469 -18.730 1.00 94.25 262 LYS A C 1
ATOM 2051 O O . LYS A 1 262 ? 1.332 -17.440 -18.806 1.00 94.25 262 LYS A O 1
ATOM 2056 N N . ASP A 1 263 ? 3.266 -16.488 -18.117 1.00 92.19 263 ASP A N 1
ATOM 2057 C CA . ASP A 1 263 ? 3.965 -17.688 -17.637 1.00 92.19 263 ASP A CA 1
ATOM 2058 C C . ASP A 1 263 ? 4.231 -17.700 -16.118 1.00 92.19 263 ASP A C 1
ATOM 2060 O O . ASP A 1 263 ? 4.938 -18.578 -15.624 1.00 92.19 263 ASP A O 1
ATOM 2064 N N . ARG A 1 264 ? 3.646 -16.755 -15.369 1.00 94.31 264 ARG A N 1
ATOM 2065 C CA . ARG A 1 264 ? 3.836 -16.598 -13.918 1.00 94.31 264 ARG A CA 1
ATOM 2066 C C . ARG A 1 264 ? 2.570 -16.868 -13.116 1.00 94.31 264 ARG A C 1
ATOM 2068 O O . ARG A 1 264 ? 1.469 -16.597 -13.595 1.00 94.31 264 ARG A O 1
ATOM 2075 N N . SER A 1 265 ? 2.753 -17.314 -11.870 1.00 94.75 265 SER A N 1
ATOM 2076 C CA . SER A 1 265 ? 1.720 -17.133 -10.839 1.00 94.75 265 SER A CA 1
ATOM 2077 C C . SER A 1 265 ? 1.615 -15.655 -10.503 1.00 94.75 265 SER A C 1
ATOM 2079 O O . SER A 1 265 ? 2.645 -14.992 -10.351 1.00 94.75 265 SER A O 1
ATOM 2081 N N . ILE A 1 266 ? 0.399 -15.140 -10.378 1.00 95.00 266 ILE A N 1
ATOM 2082 C CA . ILE A 1 266 ? 0.158 -13.714 -10.173 1.00 95.00 266 ILE A CA 1
ATOM 2083 C C . ILE A 1 266 ? -0.494 -13.503 -8.815 1.00 95.00 266 ILE A C 1
ATOM 2085 O O . ILE A 1 266 ? -1.559 -14.053 -8.545 1.00 95.00 266 ILE A O 1
ATOM 2089 N N . TYR A 1 267 ? 0.118 -12.651 -8.000 1.00 95.25 267 TYR A N 1
ATOM 2090 C CA . TYR A 1 267 ? -0.381 -12.249 -6.694 1.00 95.25 267 TYR A CA 1
ATOM 2091 C C . TYR A 1 267 ? -0.649 -10.749 -6.680 1.00 95.25 267 TYR A C 1
ATOM 2093 O O . TYR A 1 267 ? 0.218 -9.950 -7.039 1.00 95.25 267 TYR A O 1
ATOM 2101 N N . ARG A 1 268 ? -1.847 -10.369 -6.243 1.00 93.81 268 ARG A N 1
ATOM 2102 C CA . ARG A 1 268 ? -2.199 -8.988 -5.926 1.00 93.81 268 ARG A CA 1
ATOM 2103 C C . ARG A 1 268 ? -2.055 -8.776 -4.429 1.00 93.81 268 ARG A C 1
ATOM 2105 O O . ARG A 1 268 ? -2.585 -9.573 -3.667 1.00 93.81 268 ARG A O 1
ATOM 2112 N N . VAL A 1 269 ? -1.392 -7.704 -4.016 1.00 94.88 269 VAL A N 1
ATOM 2113 C CA . VAL A 1 269 ? -1.243 -7.346 -2.604 1.00 94.88 269 VAL A CA 1
ATOM 2114 C C . VAL A 1 269 ? -1.970 -6.040 -2.308 1.00 94.88 269 VAL A C 1
ATOM 2116 O O . VAL A 1 269 ? -1.721 -5.027 -2.967 1.00 94.88 269 VAL A O 1
ATOM 2119 N N . PHE A 1 270 ? -2.836 -6.064 -1.301 1.00 92.69 270 PHE A N 1
ATOM 2120 C CA . PHE A 1 270 ? -3.513 -4.893 -0.746 1.00 92.69 270 PHE A CA 1
ATOM 2121 C C . PHE A 1 270 ? -3.663 -5.073 0.768 1.00 92.69 270 PHE A C 1
ATOM 2123 O O . PHE A 1 270 ? -3.803 -6.189 1.255 1.00 92.69 270 PHE A O 1
ATOM 2130 N N . CYS A 1 271 ? -3.548 -3.991 1.529 1.00 94.19 271 CYS A N 1
ATOM 2131 C CA . CYS A 1 271 ? -3.525 -3.976 2.992 1.00 94.19 271 CYS A CA 1
ATOM 2132 C C . CYS A 1 271 ? -2.517 -4.962 3.626 1.00 94.19 271 CYS A C 1
ATOM 2134 O O . CYS A 1 271 ? -2.658 -5.340 4.784 1.00 94.19 271 CYS A O 1
ATOM 2136 N N . GLY A 1 272 ? -1.463 -5.355 2.899 1.00 93.44 272 GLY A N 1
ATOM 2137 C CA . GLY A 1 272 ? -0.490 -6.367 3.328 1.00 93.44 272 GLY A CA 1
ATOM 2138 C C . GLY A 1 272 ? -0.887 -7.818 3.045 1.00 93.44 272 GLY A C 1
ATOM 2139 O O . GLY A 1 272 ? -0.040 -8.693 3.214 1.00 93.44 272 GLY A O 1
ATOM 2140 N N . GLU A 1 273 ? -2.107 -8.069 2.574 1.00 90.69 273 GLU A N 1
ATOM 2141 C CA . GLU A 1 273 ? -2.613 -9.398 2.227 1.00 90.69 273 GLU A CA 1
ATOM 2142 C C . GLU A 1 273 ? -2.375 -9.693 0.749 1.00 90.69 273 GLU A C 1
ATOM 2144 O O . GLU A 1 273 ? -2.679 -8.871 -0.119 1.00 90.69 273 GLU A O 1
ATOM 2149 N N . GLY A 1 274 ? -1.831 -10.873 0.452 1.00 91.06 274 GLY A N 1
ATOM 2150 C CA . GLY A 1 274 ? -1.640 -11.347 -0.914 1.00 91.06 274 GLY A CA 1
ATOM 2151 C C . GLY A 1 274 ? -2.760 -12.283 -1.359 1.00 91.06 274 GLY A C 1
ATOM 2152 O O . GLY A 1 274 ? -3.024 -13.296 -0.720 1.00 91.06 274 GLY A O 1
ATOM 2153 N N . VAL A 1 275 ? -3.372 -11.987 -2.504 1.00 88.88 275 VAL A N 1
ATOM 2154 C CA . VAL A 1 275 ? -4.378 -12.829 -3.161 1.00 88.88 275 VAL A CA 1
ATOM 2155 C C . VAL A 1 275 ? -3.820 -13.309 -4.492 1.00 88.88 275 VAL A C 1
ATOM 2157 O O . VAL A 1 275 ? -3.488 -12.503 -5.365 1.00 88.88 275 VAL A O 1
ATOM 2160 N N . LYS A 1 276 ? -3.716 -14.627 -4.678 1.00 90.38 276 LYS A N 1
ATOM 2161 C CA . LYS A 1 276 ? -3.353 -15.188 -5.984 1.00 90.38 276 LYS A CA 1
ATOM 2162 C C . LYS A 1 276 ? -4.538 -15.046 -6.935 1.00 90.38 276 LYS A C 1
ATOM 2164 O O . LYS A 1 276 ? -5.647 -15.468 -6.621 1.00 90.38 276 LYS A O 1
ATOM 2169 N N . ILE A 1 277 ? -4.291 -14.498 -8.116 1.00 88.12 277 ILE A N 1
ATOM 2170 C CA . ILE A 1 277 ? -5.310 -14.304 -9.155 1.00 88.12 277 ILE A CA 1
ATOM 2171 C C . ILE A 1 277 ? -5.071 -15.169 -10.400 1.00 88.12 277 ILE A C 1
ATOM 2173 O O . ILE A 1 277 ? -5.942 -15.238 -11.267 1.00 88.12 277 ILE A O 1
ATOM 2177 N N . LYS A 1 278 ? -3.904 -15.821 -10.501 1.00 84.25 278 LYS A N 1
ATOM 2178 C CA . LYS A 1 278 ? -3.553 -16.801 -11.538 1.00 84.25 278 LYS A CA 1
ATOM 2179 C C . LYS A 1 278 ? -2.430 -17.717 -11.059 1.00 84.25 278 LYS A C 1
ATOM 2181 O O . LYS A 1 278 ? -1.504 -17.203 -10.393 1.00 84.25 278 LYS A O 1
#